Protein 7SEZ (pdb70)

InterPro domains:
  IPR000086 NUDIX hydrolase domain [PF00293] (102-145)
  IPR000086 NUDIX hydrolase domain [PS51462] (30-209)
  IPR003300 Viral protein D9 [PR01363] (11-32)
  IPR003300 Viral protein D9 [PR01363] (33-57)
  IPR003300 Viral protein D9 [PR01363] (72-95)
  IPR003300 Viral protein D9 [PR01363] (103-122)
  IPR003300 Viral protein D9 [PR01363] (141-158)
  IPR003300 Viral protein D9 [PR01363] (158-180)
  IPR003300 Viral protein D9 [PR01363] (180-193)
  IPR003300 Viral protein D9 [PR01363] (193-213)
  IPR015797 NUDIX hydrolase-like domain superfamily [SSF55811] (106-202)

Sequence (210 aa):
ITMDEEVIFETPRELISIKRIKDIPRSKDTHVFAACITSDGYPLIGARRTSFAFQAILSQQNSDSIFRVSTKLLRFMYYNELREIFRRLRKGSINNIDPHFEELILLGGKLDKKESIKDCLRRELKEESDERITVKEFGNVILKLTTRDKLFNKVYIGYCMACFINQSLEDLSHTSIYNVEIRKIKSLNDCINDDKYEYLSYIYNMLVNS

Organism: Vaccinia virus (strain Western Reserve) (NCBI:txid10254)

Solvent-accessible surface area: 11914 Å² total; per-residue (Å²): 25,88,82,112,73,97,43,118,26,107,12,90,12,17,53,4,16,0,63,47,29,154,89,16,83,91,99,85,75,13,62,0,52,1,0,0,18,5,74,77,50,94,19,3,0,0,2,54,75,48,0,54,0,13,93,16,0,84,91,90,43,123,43,154,100,97,94,120,37,48,92,103,3,6,123,25,2,14,159,79,3,15,147,92,24,32,145,206,123,188,116,88,88,52,126,51,61,57,120,161,26,36,0,2,32,11,2,10,13,111,8,79,174,180,24,55,31,108,82,0,0,107,56,21,0,82,84,10,0,50,129,48,3,68,8,152,105,29,17,128,6,26,0,67,9,41,19,96,9,81,46,41,113,118,76,125,76,3,18,0,12,1,0,68,4,78,30,25,33,134,66,5,60,134,72,83,9,180,22,130,95,0,63,92,3,33,4,2,69,101,7,110,150,36,67,8,48,118,15,4,20,37,0,12,70,34,9,67,105,83

Structure (mmCIF, N/CA/C/O backbone):
data_7SEZ
#
_entry.id   7SEZ
#
_cell.length_a   52.55
_cell.length_b   140.1
_cell.length_c   75.98
_cell.angle_alpha   90.0
_cell.angle_beta   90.0
_cell.angle_gamma   90.0
#
_symmetry.space_group_name_H-M   'C 2 2 21'
#
loop_
_entity.id
_entity.type
_entity.pdbx_description
1 polymer 'DNA repair NTP-phosphohydrolase'
2 non-polymer "7N-METHYL-8-HYDROGUANOSINE-5'-DIPHOSPHATE"
3 non-polymer 'SODIUM ION'
4 water water
#
loop_
_atom_site.group_PDB
_atom_site.id
_atom_site.type_symbol
_atom_site.label_atom_id
_atom_site.label_alt_id
_atom_site.label_comp_id
_atom_site.label_asym_id
_atom_site.label_entity_id
_atom_site.label_seq_id
_atom_site.pdbx_PDB_ins_code
_atom_site.Cartn_x
_atom_site.Cartn_y
_atom_site.Cartn_z
_atom_site.occupancy
_atom_site.B_iso_or_equiv
_atom_site.auth_seq_id
_atom_site.auth_comp_id
_atom_site.auth_asym_id
_atom_site.auth_atom_id
_atom_site.pdbx_PDB_model_num
ATOM 1 N N . ILE A 1 3 ? -20.11030 -23.13559 19.33781 1.000 70.06541 3 ILE A N 1
ATOM 2 C CA . ILE A 1 3 ? -18.89481 -23.93180 19.46052 1.000 79.81565 3 ILE A CA 1
ATOM 3 C C . ILE A 1 3 ? -17.94200 -23.32336 20.49260 1.000 85.91096 3 ILE A C 1
ATOM 4 O O . ILE A 1 3 ? -17.74716 -22.10575 20.53976 1.000 76.91400 3 ILE A O 1
ATOM 9 N N . THR A 1 4 ? -17.36956 -24.17542 21.33874 1.000 90.42036 4 THR A N 1
ATOM 10 C CA . THR A 1 4 ? -16.41524 -23.71509 22.34121 1.000 85.54731 4 THR A CA 1
ATOM 11 C C . THR A 1 4 ? -14.99235 -23.79800 21.80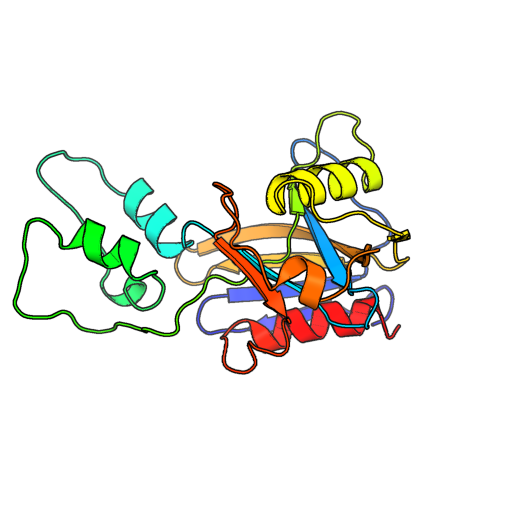273 1.000 70.21361 4 THR A C 1
ATOM 12 O O . THR A 1 4 ? -14.73441 -24.45891 20.79474 1.000 51.45215 4 THR A O 1
ATOM 16 N N . MET A 1 5 ? -14.07593 -23.13566 22.50125 1.000 63.36306 5 MET A N 1
ATOM 17 C CA . MET A 1 5 ? -12.71513 -22.89655 22.02510 1.000 64.23754 5 MET A CA 1
ATOM 18 C C . MET A 1 5 ? -11.97014 -24.14204 21.52212 1.000 69.52367 5 MET A C 1
ATOM 19 O O . MET A 1 5 ? -10.97581 -24.02469 20.80555 1.000 77.87221 5 MET A O 1
ATOM 24 N N . ASP A 1 6 ? -12.44987 -25.33506 21.85642 1.000 68.00342 6 ASP A N 1
ATOM 25 C CA . ASP A 1 6 ? -11.70874 -26.52945 21.46353 1.000 73.33101 6 ASP A CA 1
ATOM 26 C C . ASP A 1 6 ? -12.52211 -27.69610 20.88208 1.000 59.56918 6 ASP A C 1
ATOM 27 O O . ASP A 1 6 ? -12.00926 -28.80776 20.78315 1.000 43.50652 6 ASP A O 1
ATOM 32 N N . GLU A 1 7 ? -13.76596 -27.46383 20.47609 1.000 43.22996 7 GLU A N 1
ATOM 33 C CA . GLU A 1 7 ? -14.45726 -28.49550 19.71243 1.000 42.73057 7 GLU A CA 1
ATOM 34 C C . GLU A 1 7 ? -14.02010 -28.46532 18.24712 1.000 32.98562 7 GLU A C 1
ATOM 35 O O . GLU A 1 7 ? -13.94123 -27.40329 17.62656 1.000 32.98796 7 GLU A O 1
ATOM 41 N N . GLU A 1 8 ? -13.75090 -29.64572 17.70755 1.000 27.65892 8 GLU A N 1
ATOM 42 C CA . GLU A 1 8 ? -13.45858 -29.80888 16.28731 1.000 23.83522 8 GLU A CA 1
ATOM 43 C C . GLU A 1 8 ? -14.60876 -30.59010 15.68570 1.000 24.10408 8 GLU A C 1
ATOM 44 O O . GLU A 1 8 ? -15.02362 -31.60865 16.23076 1.000 24.82039 8 GLU A O 1
ATOM 50 N N . VAL A 1 9 ? -15.14989 -30.11543 14.56635 1.000 22.80950 9 VAL A N 1
ATOM 51 C CA . VAL A 1 9 ? -16.29412 -30.78553 13.98956 1.000 20.97514 9 VAL A CA 1
ATOM 52 C C . VAL A 1 9 ? -15.93985 -31.16748 12.57232 1.000 21.87584 9 VAL A C 1
ATOM 53 O O . VAL A 1 9 ? -15.42694 -30.32922 11.84160 1.000 24.49413 9 VAL A O 1
ATOM 57 N N . ILE A 1 10 ? -16.19206 -32.41753 12.20267 1.000 21.35961 10 ILE A N 1
ATOM 58 C CA . ILE A 1 10 ? -15.79747 -32.91990 10.88606 1.000 24.67514 10 ILE A CA 1
ATOM 59 C C . ILE A 1 10 ? -17.03974 -33.23476 10.06705 1.000 26.49169 10 ILE A C 1
ATOM 60 O O . ILE A 1 10 ? -17.84545 -34.05775 10.46203 1.000 23.44166 10 ILE A O 1
ATOM 65 N N . PHE A 1 11 ? -17.18145 -32.58331 8.91950 1.000 24.81656 11 PHE A N 1
ATOM 66 C CA . PHE A 1 11 ? -18.31060 -32.80021 8.03586 1.000 23.22081 11 PHE A CA 1
ATOM 67 C C . PHE A 1 11 ? -17.87165 -33.60286 6.83173 1.000 22.28069 11 PHE A C 1
ATOM 68 O O . PHE A 1 11 ? -16.73539 -33.47518 6.39216 1.000 24.14805 11 PHE A O 1
ATOM 76 N N . GLU A 1 12 ? -18.76765 -34.41199 6.27877 1.000 21.81442 12 GLU A N 1
ATOM 77 C CA . GLU A 1 12 ? -18.42733 -35.11276 5.04654 1.000 22.87154 12 GLU A CA 1
ATOM 78 C C . GLU A 1 12 ? -19.48790 -34.87717 3.98206 1.000 24.93753 12 GLU A C 1
ATOM 79 O O . GLU A 1 12 ? -20.68871 -34.85241 4.27197 1.000 26.79703 12 GLU A O 1
ATOM 85 N N . THR A 1 13 ? -19.02637 -34.66937 2.75487 1.000 21.76704 13 THR A N 1
ATOM 86 C CA . THR A 1 13 ? -19.89057 -34.53094 1.59995 1.000 21.61040 13 THR A CA 1
ATOM 87 C C . THR A 1 13 ? -19.41798 -35.54639 0.55561 1.000 23.27554 13 THR A C 1
ATOM 88 O O . THR A 1 13 ? -18.40446 -36.21303 0.77308 1.000 23.45032 13 THR A O 1
ATOM 92 N N . PRO A 1 14 ? -20.11611 -35.65623 -0.59304 1.000 24.57819 14 PRO A N 1
ATOM 93 C CA . PRO A 1 14 ? -19.57406 -36.58145 -1.59422 1.000 24.75826 14 PRO A CA 1
ATOM 94 C C . PRO A 1 14 ? -18.17090 -36.23904 -2.10621 1.000 22.34856 14 PRO A C 1
ATOM 95 O O . PRO A 1 14 ? -17.49865 -37.14410 -2.62839 1.000 25.21646 14 PRO A O 1
ATOM 99 N N . ARG A 1 15 ? -17.75168 -34.98019 -1.96399 1.000 20.94821 15 ARG A N 1
ATOM 100 C CA . ARG A 1 15 ? -16.48086 -34.48391 -2.50160 1.000 18.97085 15 ARG A CA 1
ATOM 101 C C . ARG A 1 15 ? -15.46035 -34.05716 -1.46063 1.000 20.14824 15 ARG A C 1
ATOM 102 O O . ARG A 1 15 ? -14.26889 -33.99001 -1.76650 1.000 24.63198 15 ARG A O 1
ATOM 110 N N . GLU A 1 16 ? -15.92491 -33.72868 -0.26202 1.000 21.30860 16 GLU A N 1
ATOM 111 C CA . GLU A 1 16 ? -15.05738 -33.11282 0.75198 1.000 22.64833 16 GLU A CA 1
ATOM 112 C C . GLU A 1 16 ? -15.23035 -33.71158 2.13258 1.000 22.31886 16 GLU A C 1
ATOM 113 O O . GLU A 1 16 ? -16.32594 -34.13602 2.51663 1.000 21.01716 16 GLU A O 1
ATOM 119 N N . LEU A 1 17 ? -14.13112 -33.73033 2.87546 1.000 20.98225 17 LEU A N 1
ATOM 120 C CA . LEU A 1 17 ? -14.20691 -33.82813 4.32740 1.000 21.35751 17 LEU A CA 1
ATOM 121 C C . LEU A 1 17 ? -13.66886 -32.53964 4.88485 1.000 22.72704 17 LEU A C 1
ATOM 122 O O . LEU A 1 17 ? -12.63671 -32.06186 4.43554 1.000 27.61594 17 LEU A O 1
ATOM 127 N N . ILE A 1 18 ? -14.36070 -31.92187 5.82357 1.000 18.92566 18 ILE A N 1
ATOM 128 C CA . ILE A 1 18 ? -13.82396 -30.67840 6.34126 1.000 20.22344 18 ILE A CA 1
ATOM 129 C C . ILE A 1 18 ? -13.91645 -30.65286 7.85935 1.000 25.51185 18 ILE A C 1
ATOM 130 O O . ILE A 1 18 ? -14.93171 -31.00382 8.44141 1.000 25.14435 18 ILE A O 1
ATOM 135 N N . SER A 1 19 ? -12.80915 -30.27498 8.47354 1.000 24.38375 19 SER A N 1
ATOM 136 C CA . SER A 1 19 ? -12.70582 -30.03869 9.89648 1.000 24.76456 19 SER A CA 1
ATOM 137 C C . SER A 1 19 ? -12.81398 -28.55314 10.18242 1.000 24.89309 19 SER A C 1
ATOM 138 O O . SER A 1 19 ? -12.16244 -27.73629 9.52712 1.000 25.33587 19 SER A O 1
ATOM 141 N N . ILE A 1 20 ? -13.63688 -28.21754 11.16640 1.000 21.99850 20 ILE A N 1
ATOM 142 C CA . ILE A 1 20 ? -13.86937 -26.84420 11.56790 1.000 23.19031 20 ILE A CA 1
ATOM 143 C C . ILE A 1 20 ? -13.57430 -26.75312 13.04456 1.000 25.08054 20 ILE A C 1
ATOM 144 O O . ILE A 1 20 ? -14.19624 -27.46169 13.83854 1.000 28.88832 20 ILE A O 1
ATOM 149 N N . LYS A 1 21 ? -12.61663 -25.90741 13.40643 1.000 22.63420 21 LYS A N 1
ATOM 150 C CA . LYS A 1 21 ? -12.19338 -25.84605 14.80932 1.000 29.01454 21 LYS A CA 1
ATOM 151 C C . LYS A 1 21 ? -11.96596 -24.41174 15.23985 1.000 33.17923 21 LYS A C 1
ATOM 152 O O . LYS A 1 21 ? -11.35870 -23.63622 14.51901 1.000 29.34106 21 LYS A O 1
ATOM 158 N N . ARG A 1 22 ? -12.47126 -24.04264 16.41225 1.000 29.32805 22 ARG A N 1
ATOM 159 C CA . ARG A 1 22 ? -12.27097 -22.68602 16.89541 1.000 35.73398 22 ARG A CA 1
ATOM 160 C C . ARG A 1 22 ? -10.83775 -22.52052 17.40611 1.000 36.64479 22 ARG A C 1
ATOM 161 O O . ARG A 1 22 ? -10.34397 -23.34594 18.17081 1.000 43.22017 22 ARG A O 1
ATOM 169 N N . ILE A 1 23 ? -10.16201 -21.46818 16.95105 1.000 32.26710 23 ILE A N 1
ATOM 170 C CA . ILE A 1 23 ? -8.79346 -21.18813 17.37514 1.000 41.99611 23 ILE A CA 1
ATOM 171 C C . ILE A 1 23 ? -8.68909 -19.74603 17.86728 1.000 44.74892 23 ILE A C 1
ATOM 172 O O . ILE A 1 23 ? -9.63486 -18.97130 17.72413 1.000 44.40406 23 ILE A O 1
ATOM 177 N N . LYS A 1 24 ? -7.54959 -19.37657 18.44706 1.000 47.09581 24 LYS A N 1
ATOM 178 C CA . LYS A 1 24 ? -7.44758 -18.04559 19.03641 1.000 36.50687 24 LYS A CA 1
ATOM 179 C C . LYS A 1 24 ? -6.80682 -17.02584 18.09230 1.000 38.59903 24 LYS A C 1
ATOM 180 O O . LYS A 1 24 ? -7.26291 -15.88652 18.02229 1.000 50.72657 24 LYS A O 1
ATOM 186 N N . ASP A 1 25 ? -5.75466 -17.42348 17.37772 1.000 40.80288 25 ASP A N 1
ATOM 187 C CA . ASP A 1 25 ? -5.07816 -16.51808 16.44173 1.000 53.20098 25 ASP A CA 1
ATOM 188 C C . ASP A 1 25 ? -4.78880 -17.17109 15.09084 1.000 53.18170 25 ASP A C 1
ATOM 189 O O . ASP A 1 25 ? -4.53985 -18.37450 15.00483 1.000 50.82824 25 ASP A O 1
ATOM 194 N N . ILE A 1 26 ? -4.80858 -16.35572 14.04150 1.000 43.32592 26 ILE A N 1
ATOM 195 C CA . ILE A 1 26 ? -4.41930 -16.79859 12.71403 1.000 44.90503 26 ILE A CA 1
ATOM 196 C C . ILE A 1 26 ? -2.89990 -16.66298 12.52567 1.000 53.69741 26 ILE A C 1
ATOM 197 O O . ILE A 1 26 ? -2.33446 -15.59346 12.73926 1.000 46.45008 26 ILE A O 1
ATOM 202 N N . PRO A 1 27 ? -2.24056 -17.76260 12.13567 1.000 50.29301 27 PRO A N 1
ATOM 203 C CA . PRO A 1 27 ? -0.79104 -17.96340 11.98265 1.000 65.42462 27 PRO A CA 1
ATOM 204 C C . PRO A 1 27 ? 0.01363 -16.86973 11.26977 1.000 76.05490 27 PRO A C 1
ATOM 205 O O . PRO A 1 27 ? 0.98513 -16.38994 11.85607 1.000 84.46872 27 PRO A O 1
ATOM 209 N N . ARG A 1 28 ? -0.36533 -16.50898 10.04425 1.000 73.19905 28 ARG A N 1
ATOM 210 C CA . ARG A 1 28 ? 0.44437 -15.64139 9.17473 1.000 78.52355 28 ARG A CA 1
ATOM 211 C C . ARG A 1 28 ? 1.80378 -16.25463 8.83947 1.000 87.19752 28 ARG A C 1
ATOM 212 O O . ARG A 1 28 ? 2.72400 -16.22450 9.65854 1.000 77.72158 28 ARG A O 1
ATOM 220 N N . SER A 1 29 ? 1.93376 -16.79505 7.63171 1.000 92.29955 29 SER A N 1
ATOM 221 C CA . SER A 1 29 ? 3.23008 -17.26426 7.14332 1.000 98.57366 29 SER A CA 1
ATOM 222 C C . SER A 1 29 ? 3.49148 -16.70356 5.74355 1.000 111.24822 29 SER A C 1
ATOM 223 O O . SER A 1 29 ? 3.63445 -15.48882 5.57479 1.000 114.84593 29 SER A O 1
ATOM 226 N N . LYS A 1 30 ? 3.54720 -17.58156 4.74371 1.000 106.70431 30 LYS A N 1
ATOM 227 C CA . LYS A 1 30 ? 3.65070 -17.15761 3.34881 1.000 109.36231 30 LYS A CA 1
ATOM 228 C C . LYS A 1 30 ? 2.30469 -16.62622 2.86089 1.000 97.99982 30 LYS A C 1
ATOM 229 O O . LYS A 1 30 ? 1.99594 -15.45742 3.06034 1.000 92.14209 30 LYS A O 1
ATOM 231 N N . ASP A 1 31 ? 1.49743 -17.47045 2.22882 1.000 95.08454 31 ASP A N 1
ATOM 232 C CA . ASP A 1 31 ? 0.13366 -17.05568 1.90655 1.000 98.36176 31 ASP A CA 1
ATOM 233 C C . ASP A 1 31 ? -0.94354 -17.82579 2.69771 1.000 81.29106 31 ASP A C 1
ATOM 234 O O . ASP A 1 31 ? -1.46464 -18.85267 2.27122 1.000 73.54446 31 ASP A O 1
ATOM 239 N N . THR A 1 32 ? -1.25738 -17.29296 3.87385 1.000 67.16821 32 THR A N 1
ATOM 240 C CA . THR A 1 32 ? -2.38002 -17.75785 4.67331 1.000 49.43940 32 THR A CA 1
ATOM 241 C C . THR A 1 32 ? -3.66050 -17.43033 3.90556 1.000 52.73772 32 THR A C 1
ATOM 242 O O . THR A 1 32 ? -3.76423 -16.35336 3.31507 1.000 48.52114 32 THR A O 1
ATOM 246 N N . HIS A 1 33 ? -4.62527 -18.34861 3.90446 1.000 28.89476 33 HIS A N 1
ATOM 247 C CA . HIS A 1 33 ? -5.93300 -18.06487 3.31220 1.000 27.14966 33 HIS A CA 1
ATOM 248 C C . HIS A 1 33 ? -6.96367 -17.65646 4.34899 1.000 25.63844 33 HIS A C 1
ATOM 249 O O . HIS A 1 33 ? -7.22475 -18.39024 5.30273 1.000 26.99230 33 HIS A O 1
ATOM 256 N N . VAL A 1 34 ? -7.54678 -16.47576 4.15866 1.000 24.32051 34 VAL A N 1
ATOM 257 C 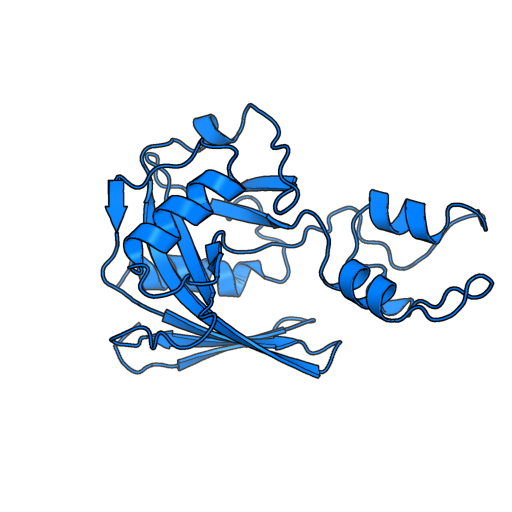CA . VAL A 1 34 ? -8.54898 -15.95986 5.06568 1.000 22.80461 34 VAL A CA 1
ATOM 258 C C . VAL A 1 34 ? -9.89155 -15.76307 4.37296 1.000 31.01697 34 VAL A C 1
ATOM 259 O O . VAL A 1 34 ? -9.99052 -15.09711 3.33776 1.000 32.45000 34 VAL A O 1
ATOM 263 N N . PHE A 1 35 ? -10.91791 -16.34534 4.97797 1.000 24.35241 35 PHE A N 1
ATOM 264 C CA . PHE A 1 35 ? -12.28010 -16.32921 4.47035 1.000 27.90409 35 PHE A CA 1
ATOM 265 C C . PHE A 1 35 ? -13.16118 -15.39812 5.30142 1.000 25.77856 35 PHE A C 1
ATOM 266 O O . PHE A 1 35 ? -13.08166 -15.35989 6.55289 1.000 27.19185 35 PHE A O 1
ATOM 274 N N . ALA A 1 36 ? -14.04137 -14.69885 4.59841 1.000 24.17088 36 ALA A N 1
ATOM 275 C CA . ALA A 1 36 ? -15.03955 -13.82723 5.19085 1.000 27.48526 36 ALA A CA 1
ATOM 276 C C . ALA A 1 36 ? -16.41186 -14.48000 5.14979 1.000 27.61366 36 ALA A C 1
ATOM 277 O O . ALA A 1 36 ? -16.97710 -14.70041 4.07188 1.000 32.17142 36 ALA A O 1
ATOM 279 N N . ALA A 1 37 ? -16.94832 -14.79686 6.31841 1.000 26.81279 37 ALA A N 1
ATOM 280 C CA . ALA A 1 37 ? -18.34979 -15.16437 6.41441 1.000 25.52810 37 ALA A CA 1
ATOM 281 C C . ALA A 1 37 ? -19.16223 -13.87907 6.55365 1.000 30.40452 37 ALA A C 1
ATOM 282 O O . ALA A 1 37 ? -19.21783 -13.28171 7.62763 1.000 31.66948 37 ALA A O 1
ATOM 284 N N . CYS A 1 38 ? -19.76438 -13.44603 5.45193 1.000 25.32476 38 CYS A N 1
ATOM 285 C CA . CYS A 1 38 ? -20.44296 -12.15323 5.39206 1.000 27.19142 38 CYS A CA 1
ATOM 286 C C . CYS A 1 38 ? -21.91238 -12.23458 5.76136 1.000 25.30701 38 CYS A C 1
ATOM 287 O O . CYS A 1 38 ? -22.67044 -13.02748 5.19755 1.000 25.96513 38 CYS A O 1
ATOM 290 N N . ILE A 1 39 ? -22.31798 -11.39076 6.70761 1.000 25.99689 39 ILE A N 1
ATOM 291 C CA . ILE A 1 39 ? -23.73441 -11.21353 7.00228 1.000 26.29826 39 ILE A CA 1
ATOM 292 C C . ILE A 1 39 ? -24.16815 -9.82333 6.54169 1.000 28.85243 39 ILE A C 1
ATOM 293 O O . ILE A 1 39 ? -23.55864 -8.81894 6.90928 1.000 31.96156 39 ILE A O 1
ATOM 298 N N . THR A 1 40 ? -25.21844 -9.77891 5.73220 1.000 27.66283 40 THR A N 1
ATOM 299 C CA . THR A 1 40 ? -25.67660 -8.52108 5.14992 1.000 29.09360 40 THR A CA 1
ATOM 300 C C . THR A 1 40 ? -26.30546 -7.66161 6.23686 1.000 31.59874 40 THR A C 1
ATOM 301 O O . THR A 1 40 ? -26.53164 -8.13185 7.34993 1.000 32.28248 40 THR A O 1
ATOM 305 N N . SER A 1 41 ? -26.60925 -6.41514 5.89703 1.000 40.78387 41 SER A N 1
ATOM 306 C CA . SER A 1 41 ? -27.29402 -5.52011 6.82307 1.000 38.38282 41 SER A CA 1
ATOM 307 C C . SER A 1 41 ? -28.65135 -6.08444 7.22490 1.000 43.55511 41 SER A C 1
ATOM 308 O O . SER A 1 41 ? -29.03591 -6.00536 8.39154 1.000 45.25346 41 SER A O 1
ATOM 311 N N . ASP A 1 42 ? -29.36969 -6.66840 6.26526 1.000 43.24886 42 ASP A N 1
ATOM 312 C CA . ASP A 1 42 ? -30.66288 -7.27119 6.57135 1.000 42.44447 42 ASP A CA 1
ATOM 313 C C . ASP A 1 42 ? -30.54018 -8.71227 7.08280 1.000 45.37653 42 ASP A C 1
ATOM 314 O O . ASP A 1 42 ? -31.53616 -9.43017 7.16356 1.000 45.36647 42 ASP A O 1
ATOM 319 N N . GLY A 1 43 ? -29.32573 -9.13045 7.43878 1.000 36.85055 43 GLY A N 1
ATOM 320 C CA . GLY A 1 43 ? -29.14191 -10.36180 8.19105 1.000 33.78131 43 GLY A CA 1
ATOM 321 C C . GLY A 1 43 ? -28.97970 -11.66516 7.41471 1.000 36.75618 43 GLY A C 1
ATOM 322 O O . GLY A 1 43 ? -29.11842 -12.74521 7.99258 1.000 37.90163 43 GLY A O 1
ATOM 323 N N . TYR A 1 44 ? -28.67200 -11.57452 6.12446 1.000 34.23785 44 TYR A N 1
ATOM 324 C CA . TYR A 1 44 ? -28.50735 -12.76991 5.27869 1.000 32.19374 44 TYR A CA 1
ATOM 325 C C . TYR A 1 44 ? -27.04648 -13.21588 5.19543 1.000 32.15519 44 TYR A C 1
ATOM 326 O O . TYR A 1 44 ? -26.15083 -12.38278 5.05563 1.000 28.73835 44 TYR A O 1
ATOM 335 N N . PRO A 1 45 ? -26.79904 -14.53971 5.28509 1.000 26.81373 45 PRO A N 1
ATOM 336 C CA . PRO A 1 45 ? -25.44064 -15.05108 5.08350 1.000 23.91920 45 PRO A CA 1
ATOM 337 C C . PRO A 1 45 ? -25.11235 -15.11506 3.59996 1.000 22.42140 45 PRO A C 1
ATOM 338 O O . PRO A 1 45 ? -25.95638 -15.54097 2.82239 1.000 27.72931 45 PRO A O 1
ATOM 342 N N . LEU A 1 46 ? -23.91300 -14.69167 3.22715 1.000 23.22633 46 LEU A N 1
ATOM 343 C CA . LEU A 1 46 ? -23.52546 -14.66430 1.82151 1.000 23.71452 46 LEU A CA 1
ATOM 344 C C . LEU A 1 46 ? -22.63911 -15.82248 1.42149 1.000 26.37982 46 LEU A C 1
ATOM 345 O O . LEU A 1 46 ? -21.88284 -16.36901 2.22505 1.000 26.29892 46 LEU A O 1
ATOM 350 N N . ILE A 1 47 ? -22.72047 -16.17807 0.14930 1.000 20.48384 47 ILE A N 1
ATOM 351 C CA . ILE A 1 47 ? -21.83337 -17.18708 -0.37779 1.000 19.49932 47 ILE A CA 1
ATOM 352 C C . ILE A 1 47 ? -21.50012 -16.79266 -1.82358 1.000 20.47203 47 ILE A C 1
ATOM 353 O O . ILE A 1 47 ? -22.29274 -16.12507 -2.49414 1.000 21.51379 47 ILE A O 1
ATOM 358 N N . GLY A 1 48 ? -20.31046 -17.15981 -2.27763 1.000 19.24645 48 GLY A N 1
ATOM 359 C CA . GLY A 1 48 ? -19.91997 -16.90133 -3.65428 1.000 17.59667 48 GLY A CA 1
ATOM 360 C C . GLY A 1 48 ? -20.05063 -18.15342 -4.50687 1.000 20.16311 48 GLY A C 1
ATOM 361 O 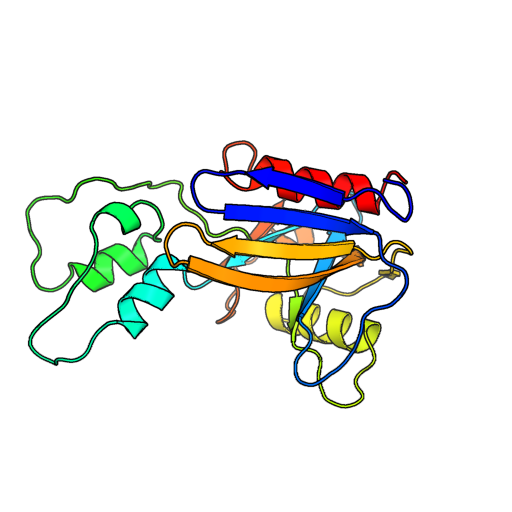O . GLY A 1 48 ? -19.95086 -19.26370 -3.99607 1.000 20.24340 48 GLY A O 1
ATOM 362 N N . ALA A 1 49 ? -20.30973 -17.97526 -5.79459 1.000 18.94685 49 ALA A N 1
ATOM 363 C CA . ALA A 1 49 ? -20.14799 -19.06622 -6.75311 1.000 19.06579 49 ALA A CA 1
ATOM 364 C C . ALA A 1 49 ? -18.84992 -18.78486 -7.46912 1.000 19.52834 49 ALA A C 1
ATOM 365 O O . ALA A 1 49 ? -18.70165 -17.74598 -8.11371 1.000 20.92034 49 ALA A O 1
ATOM 367 N N . ARG A 1 50 ? -17.88917 -19.68113 -7.30724 1.000 19.97306 50 ARG A N 1
ATOM 368 C CA . ARG A 1 50 ? -16.57517 -19.50641 -7.90651 1.000 18.23473 50 ARG A CA 1
ATOM 369 C C . ARG A 1 50 ? -16.69582 -19.39845 -9.42626 1.000 21.30304 50 ARG A C 1
ATOM 370 O O . ARG A 1 50 ? -17.49333 -20.09798 -10.03737 1.000 20.82730 50 ARG A O 1
ATOM 378 N N . ARG A 1 51 ? -15.91242 -18.51739 -10.04200 1.000 21.95701 51 ARG A N 1
ATOM 379 C CA . ARG A 1 51 ? -15.99726 -18.34711 -11.50678 1.000 22.42877 51 ARG A CA 1
ATOM 380 C C . ARG A 1 51 ? -15.66372 -19.64942 -12.23853 1.000 21.62428 51 ARG A C 1
ATOM 381 O O . ARG A 1 51 ? -16.39190 -20.08699 -13.14694 1.000 22.29769 51 ARG A O 1
ATOM 389 N N . THR A 1 52 ? -14.56180 -20.27194 -11.84183 1.000 20.88190 52 THR A N 1
ATOM 390 C CA . THR A 1 52 ? -14.12956 -21.53462 -12.41725 1.000 21.35280 52 THR A CA 1
ATOM 391 C C . THR A 1 52 ? -14.36118 -22.63048 -11.38531 1.000 23.03601 52 THR A C 1
ATOM 392 O O . THR A 1 52 ? -13.99552 -22.46473 -10.22706 1.000 22.28970 52 THR A O 1
ATOM 396 N N . SER A 1 53 ? -14.98762 -23.73592 -11.77968 1.000 18.85746 53 SER A N 1
ATOM 397 C CA . SER A 1 53 ? -15.17478 -24.86557 -10.86832 1.000 18.89886 53 SER A CA 1
ATOM 398 C C . SER A 1 53 ? -13.81406 -25.49361 -10.49235 1.000 18.69789 53 SER A C 1
ATOM 399 O O . SER A 1 53 ? -12.84502 -25.43293 -11.26628 1.000 20.82732 53 SER A O 1
ATOM 402 N N . PHE A 1 54 ? -13.74624 -26.08533 -9.31503 1.000 19.00948 54 PHE A N 1
ATOM 403 C CA . PHE A 1 54 ? -12.55598 -26.87743 -8.94116 1.000 19.38699 54 PHE A CA 1
ATOM 404 C C . PHE A 1 54 ? -12.26983 -27.98436 -9.96070 1.000 24.00030 54 PHE A C 1
ATOM 405 O O . PHE A 1 54 ? -11.10913 -28.21532 -10.36577 1.000 24.86082 54 PHE A O 1
ATOM 413 N N . ALA A 1 55 ? -13.32907 -28.67460 -10.36982 1.000 21.72272 55 ALA A N 1
ATOM 414 C CA . ALA A 1 55 ? -13.20008 -29.76039 -11.33678 1.000 22.21823 55 ALA A CA 1
ATOM 415 C C . ALA A 1 55 ? -12.60984 -29.29798 -12.68023 1.000 23.28470 55 ALA A C 1
ATOM 416 O O . ALA A 1 55 ? -11.69199 -29.93843 -13.20159 1.000 25.73046 55 ALA A O 1
ATOM 418 N N . PHE A 1 56 ? -13.08692 -28.18502 -13.23744 1.000 21.74204 56 PHE A N 1
ATOM 419 C CA . PHE A 1 56 ? -12.55275 -27.71592 -14.51879 1.000 21.57058 56 PHE A CA 1
ATOM 420 C C . PHE A 1 56 ? -11.12920 -27.16736 -14.38042 1.000 25.18059 56 PHE A C 1
ATOM 421 O O . PHE A 1 56 ? -10.29837 -27.32638 -15.28674 1.000 26.90694 56 PHE A O 1
ATOM 429 N N . GLN A 1 57 ? -10.83757 -26.54607 -13.24038 1.000 23.53375 57 GLN A N 1
ATOM 430 C CA . GLN A 1 57 ? -9.46338 -26.12587 -12.95102 1.000 24.28472 57 GLN A CA 1
ATOM 431 C C . GLN A 1 57 ? -8.50086 -27.32295 -12.99495 1.000 25.62016 57 GLN A C 1
ATOM 432 O O . GLN A 1 57 ? -7.42037 -27.27705 -13.62715 1.000 28.33404 57 GLN A O 1
ATOM 438 N N . ALA A 1 58 ? -8.91447 -28.39861 -12.33468 1.000 25.83945 58 ALA A N 1
ATOM 439 C CA . ALA A 1 58 ? -8.10219 -29.60486 -12.24950 1.000 29.34270 58 ALA A CA 1
ATOM 440 C C . ALA A 1 58 ? -7.93186 -30.24403 -13.62624 1.000 38.48013 58 ALA A C 1
ATOM 441 O O . ALA A 1 58 ? -6.81869 -30.63135 -14.03061 1.000 35.32829 58 ALA A O 1
ATOM 443 N N . ILE A 1 59 ? -9.04389 -30.34357 -14.34496 1.000 29.28010 59 ILE A N 1
ATOM 444 C CA . ILE A 1 59 ? -9.04001 -30.92147 -15.67775 1.000 27.71899 59 ILE A CA 1
ATOM 445 C C . ILE A 1 59 ? -8.07878 -30.17655 -16.58591 1.000 28.82032 59 ILE A C 1
ATOM 446 O O . ILE A 1 59 ? -7.25017 -30.80029 -17.25445 1.000 38.11384 59 ILE A O 1
ATOM 451 N N . LEU A 1 60 ? -8.17542 -28.85028 -16.60687 1.000 26.23858 60 LEU A N 1
ATOM 452 C CA . LEU A 1 60 ? -7.24959 -28.04571 -17.40140 1.000 29.04760 60 LEU A CA 1
ATOM 453 C C . LEU A 1 60 ? -5.80163 -28.31106 -16.98895 1.000 34.68726 60 LEU A C 1
ATOM 454 O O . LEU A 1 60 ? -4.91564 -28.38858 -17.84709 1.000 36.86306 60 LEU A O 1
ATOM 459 N N . SER A 1 61 ? -5.55705 -28.45418 -15.68877 1.000 31.83397 61 SER A N 1
ATOM 460 C CA . SER A 1 61 ? -4.17582 -28.64289 -15.22719 1.000 33.51327 61 SER A CA 1
ATOM 461 C C . SER A 1 61 ? -3.63732 -30.01670 -15.63049 1.000 40.29629 61 SER A C 1
ATOM 462 O O . SER A 1 61 ? -2.42482 -30.21867 -15.68549 1.000 40.17984 61 SER A O 1
ATOM 465 N N . GLN A 1 62 ? -4.52780 -30.95437 -15.94514 1.000 32.08870 62 GLN A N 1
ATOM 466 C CA . GLN A 1 62 ? -4.07417 -32.28625 -16.35507 1.000 32.67946 62 GLN A CA 1
ATOM 467 C C . GLN A 1 62 ? -3.79961 -32.47424 -17.85411 1.000 27.49258 62 GLN A C 1
ATOM 468 O O . GLN A 1 62 ? -3.47446 -33.57865 -18.28009 1.000 36.62641 62 GLN A O 1
ATOM 474 N N . GLN A 1 63 ? -3.92684 -31.43756 -18.66754 1.000 27.94502 63 GLN A N 1
ATOM 475 C CA . GLN A 1 63 ? -3.70487 -31.64611 -20.09678 1.000 34.05152 63 GLN A CA 1
ATOM 476 C C . GLN A 1 63 ? -2.22527 -31.49168 -20.44483 1.000 42.75630 63 GLN A C 1
ATOM 477 O O . GLN A 1 63 ? -1.51272 -30.72916 -19.79861 1.000 43.91363 63 GLN A O 1
ATOM 483 N N . ASN A 1 64 ? -1.76577 -32.22489 -21.45982 1.000 33.49716 64 ASN A N 1
ATOM 484 C CA . ASN A 1 64 ? -0.33026 -32.28910 -21.76172 1.000 35.18386 64 ASN A CA 1
ATOM 485 C C . ASN A 1 64 ? -0.05096 -32.53158 -23.22888 1.000 41.69725 64 ASN A C 1
ATOM 486 O O . ASN A 1 64 ? 1.04944 -32.94471 -23.60779 1.000 40.68328 64 ASN A O 1
ATOM 491 N N . SER A 1 65 ? -1.05977 -32.28551 -24.04945 1.000 35.13378 65 SER A N 1
ATOM 492 C CA . SER A 1 65 ? -0.94534 -32.51677 -25.47961 1.000 40.40321 65 SER A CA 1
ATOM 493 C C . SER A 1 65 ? -1.91272 -31.63141 -26.24874 1.000 45.00544 65 SER A C 1
ATOM 494 O O . SER A 1 65 ? -2.99623 -31.31355 -25.76123 1.000 45.50623 65 SER A O 1
ATOM 497 N N . ASP A 1 66 ? -1.51842 -31.24035 -27.45560 1.000 44.41967 66 ASP A N 1
ATOM 498 C CA . ASP A 1 66 ? -2.35522 -30.39419 -28.29580 1.000 50.34387 66 ASP A CA 1
ATOM 499 C C . ASP A 1 66 ? -3.34642 -31.20989 -29.11698 1.000 45.77178 66 ASP A C 1
ATOM 500 O O . ASP A 1 66 ? -4.23218 -30.64967 -29.76453 1.000 56.55508 66 ASP A O 1
ATOM 505 N N . SER A 1 67 ? -3.19285 -32.53181 -29.09235 1.000 44.44865 67 SER A N 1
ATOM 506 C CA . SER A 1 67 ? -4.03390 -33.40962 -29.90320 1.000 38.50320 67 SER A CA 1
ATOM 507 C C . SER A 1 67 ? -4.83565 -34.39097 -29.05495 1.000 37.61456 67 SER A C 1
ATOM 508 O O . SER A 1 67 ? -5.59802 -35.20061 -29.58630 1.000 34.77478 67 SER A O 1
ATOM 511 N N . ILE A 1 68 ? -4.66328 -34.31324 -27.73821 1.000 34.84497 68 ILE A N 1
ATOM 512 C CA . ILE A 1 68 ? -5.33132 -35.21625 -26.80906 1.000 31.31468 68 ILE A CA 1
ATOM 513 C C . ILE A 1 68 ? -5.97389 -34.42543 -25.68391 1.000 39.19487 68 ILE A C 1
ATOM 514 O O . ILE A 1 68 ? -5.32462 -33.56081 -25.10476 1.000 33.14496 68 ILE A O 1
ATOM 519 N N . PHE A 1 69 ? -7.23721 -34.71528 -25.36986 1.000 26.64033 69 PHE A N 1
ATOM 520 C CA . PHE A 1 69 ? -7.87756 -34.06935 -24.22507 1.000 32.31205 69 PHE A CA 1
ATOM 521 C C . PHE A 1 69 ? -8.47949 -35.13959 -23.34608 1.000 29.90571 69 PHE A C 1
ATOM 522 O O . PHE A 1 69 ? -9.20737 -35.99940 -23.82122 1.000 29.06138 69 PHE A O 1
ATOM 530 N N . ARG A 1 70 ? -8.18231 -35.08674 -22.05418 1.000 23.03382 70 ARG A N 1
ATOM 531 C CA . ARG A 1 70 ? -8.54013 -36.16639 -21.17235 1.000 19.47345 70 ARG A CA 1
ATOM 532 C C . ARG A 1 70 ? -9.46603 -35.67124 -20.06382 1.000 27.48545 70 ARG A C 1
ATOM 533 O O . ARG A 1 70 ? -9.17271 -34.65484 -19.43849 1.000 28.44382 70 ARG A O 1
ATOM 541 N N . VAL A 1 71 ? -10.55380 -36.38629 -19.80255 1.000 24.38075 71 VAL A N 1
ATOM 542 C CA . VAL A 1 71 ? -11.43472 -35.98949 -18.68257 1.000 27.36049 71 VAL A CA 1
ATOM 543 C C . VAL A 1 71 ? -12.08590 -37.18330 -18.00036 1.000 28.76164 71 VAL A C 1
ATOM 544 O O . VAL A 1 71 ? -12.61738 -38.07213 -18.65922 1.000 25.84980 71 VAL A O 1
ATOM 548 N N . SER A 1 72 ? -12.01754 -37.23687 -16.66989 1.000 29.08872 72 SER A N 1
ATOM 549 C CA . SER A 1 72 ? -12.77564 -38.24532 -15.96626 1.000 28.07855 72 SER A CA 1
ATOM 550 C C . SER A 1 72 ? -14.24733 -37.87341 -16.00036 1.000 25.89020 72 SER A C 1
ATOM 551 O O . SER A 1 72 ? -14.61718 -36.75371 -15.62569 1.000 26.87123 72 SER A O 1
ATOM 554 N N . THR A 1 73 ? -15.08438 -38.79081 -16.47334 1.000 24.48426 73 THR A N 1
ATOM 555 C CA . THR A 1 73 ? -16.49337 -38.48180 -16.62523 1.000 20.86447 73 THR A CA 1
ATOM 556 C C . THR A 1 73 ? -17.16276 -38.25680 -15.26493 1.000 26.04261 73 THR A C 1
ATOM 557 O O . THR A 1 73 ? -18.15156 -37.53435 -15.17483 1.000 26.91404 73 THR A O 1
ATOM 561 N N . LYS A 1 74 ? -16.59295 -38.82479 -14.20384 1.000 26.56312 74 LYS A N 1
ATOM 562 C CA . LYS A 1 74 ? -17.11125 -38.54946 -12.85017 1.000 30.71669 74 LYS A CA 1
ATOM 563 C C . LYS A 1 74 ? -17.13363 -37.06151 -12.47872 1.000 30.10356 74 LYS A C 1
ATOM 564 O O . LYS A 1 74 ? -17.94979 -36.62780 -11.65648 1.000 34.04645 74 LYS A O 1
ATOM 570 N N . LEU A 1 75 ? -16.25502 -36.27181 -13.08063 1.000 23.84289 75 LEU A N 1
ATOM 571 C CA . LEU A 1 75 ? -16.13810 -34.86614 -12.76274 1.000 23.02065 75 LEU A CA 1
ATOM 572 C C . LEU A 1 75 ? -17.17777 -34.02173 -13.50744 1.000 21.51342 75 LEU A C 1
ATOM 573 O O . LEU A 1 75 ? -17.34522 -32.84038 -13.18902 1.000 22.49093 75 LEU A O 1
ATOM 578 N N . LEU A 1 76 ? -17.85574 -34.61265 -14.49888 1.000 21.54551 76 LEU A N 1
ATOM 579 C CA . LEU A 1 76 ? -18.74515 -33.80365 -15.33544 1.000 18.89232 76 LEU A CA 1
ATOM 580 C C . LEU A 1 76 ? -19.89732 -33.21628 -14.53950 1.000 18.77663 76 LEU A C 1
ATOM 581 O O . LEU A 1 76 ? -20.38261 -32.14188 -14.86544 1.000 19.47854 76 LEU A O 1
ATOM 586 N N . ARG A 1 77 ? -20.28933 -33.88031 -13.45361 1.000 19.67500 77 ARG A N 1
ATOM 587 C CA . ARG A 1 77 ? -21.39721 -33.35599 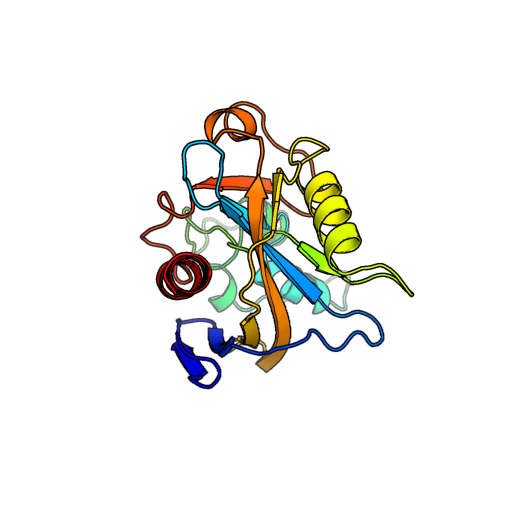-12.65819 1.000 19.40832 77 ARG A CA 1
ATOM 588 C C . ARG A 1 77 ? -20.97434 -32.22790 -11.72626 1.000 19.59460 77 ARG A C 1
ATOM 589 O O . ARG A 1 77 ? -21.81641 -31.66627 -10.98510 1.000 21.09687 77 ARG A O 1
ATOM 597 N N . PHE A 1 78 ? -19.68627 -31.87995 -11.74061 1.000 18.29861 78 PHE A N 1
ATOM 598 C CA . PHE A 1 78 ? -19.19487 -30.78755 -10.89652 1.000 17.91605 78 PHE A CA 1
ATOM 599 C C . PHE A 1 78 ? -18.59890 -29.65424 -11.71430 1.000 19.21636 78 PHE A C 1
ATOM 600 O O . PHE A 1 78 ? -17.65044 -28.98961 -11.29445 1.000 19.36646 78 PHE A O 1
ATOM 608 N N . MET A 1 79 ? -19.18647 -29.42301 -12.89210 1.000 18.89004 79 MET A N 1
ATOM 609 C CA . MET A 1 79 ? -18.76372 -28.33027 -13.75066 1.000 17.12463 79 MET A CA 1
ATOM 610 C C . MET A 1 79 ? -19.93180 -27.47442 -14.21841 1.000 17.83902 79 MET A C 1
ATOM 611 O O . MET A 1 79 ? -21.07162 -27.93352 -14.32223 1.000 18.57754 79 MET A O 1
ATOM 616 N N . TYR A 1 80 ? -19.60406 -26.22482 -14.52470 1.000 16.24721 80 TYR A N 1
ATOM 617 C CA . TYR A 1 80 ? -20.53448 -25.25925 -15.08228 1.000 16.64510 80 TYR A CA 1
ATOM 618 C C . TYR A 1 80 ? -20.82733 -25.52614 -16.56686 1.000 17.34719 80 TYR A C 1
ATOM 619 O O . TYR A 1 80 ? -20.06264 -26.19720 -17.26685 1.000 19.39006 80 TYR A O 1
ATOM 628 N N . TYR A 1 81 ? -21.93487 -24.95805 -17.04368 1.000 18.92592 81 TYR A N 1
ATOM 629 C CA . TYR A 1 81 ? -22.36639 -25.07392 -18.44820 1.000 20.12517 81 TYR A CA 1
ATOM 630 C C . TYR A 1 81 ? -21.27440 -24.65978 -19.42938 1.000 19.75366 81 TYR A C 1
ATOM 631 O O . TYR A 1 81 ? -21.00764 -25.36922 -20.40882 1.000 19.45005 81 TYR A O 1
ATOM 640 N N . ASN A 1 82 ? -20.62592 -23.52611 -19.16444 1.000 19.24314 82 ASN A N 1
ATOM 641 C CA . ASN A 1 82 ? -19.64360 -23.01747 -20.12302 1.000 21.53331 82 ASN A CA 1
ATOM 642 C C . ASN A 1 82 ? -18.41820 -23.92509 -20.17771 1.000 23.55374 82 ASN A C 1
ATOM 643 O O . ASN A 1 82 ? -17.76347 -24.04564 -21.21904 1.000 20.30955 82 ASN A O 1
ATOM 648 N N . GLU A 1 83 ? -18.12767 -24.57774 -19.05678 1.000 19.76932 83 GLU A N 1
ATOM 649 C CA . GLU A 1 83 ? -16.99232 -25.49628 -18.98235 1.000 17.66689 83 GLU A CA 1
ATOM 650 C C . GLU A 1 83 ? -17.26030 -26.76461 -19.78240 1.000 21.38795 83 GLU A C 1
ATOM 651 O O . GLU A 1 83 ? -16.39164 -27.22708 -20.54614 1.000 21.17208 83 GLU A O 1
ATOM 657 N N . LEU A 1 84 ? -18.45587 -27.33018 -19.60668 1.000 17.97663 84 LEU A N 1
ATOM 658 C CA . LEU A 1 84 ? -18.86863 -28.48453 -20.40654 1.000 17.01166 84 LEU A CA 1
ATOM 659 C C . LEU A 1 84 ? -18.85672 -28.15706 -21.89405 1.000 19.67034 84 LEU A C 1
ATOM 660 O O . LEU A 1 84 ? -18.38644 -28.96917 -22.71885 1.000 18.06516 84 LEU A O 1
ATOM 665 N N . ARG A 1 85 ? -19.35198 -26.96742 -22.23597 1.000 17.70557 85 ARG A N 1
ATOM 666 C CA . ARG A 1 85 ? -19.32122 -26.53612 -23.63871 1.000 18.96375 85 ARG A CA 1
ATOM 667 C C . ARG A 1 85 ? -17.88612 -26.45611 -24.16406 1.000 20.50491 85 ARG A C 1
ATOM 668 O O . ARG A 1 85 ? -17.62138 -26.87155 -25.30301 1.000 21.65212 85 ARG A O 1
ATOM 676 N N . GLU A 1 86 ? -16.95872 -25.95360 -23.34798 1.000 22.89859 86 GLU A N 1
ATOM 677 C CA . GLU A 1 86 ? -15.57006 -25.87244 -23.81194 1.000 22.50373 86 GLU A CA 1
ATOM 678 C C . GLU A 1 86 ? -14.94700 -27.25079 -24.06953 1.000 23.28743 86 GLU A C 1
ATOM 679 O O . GLU A 1 86 ? -14.21228 -27.43976 -25.06115 1.000 24.14793 86 GLU A O 1
ATOM 685 N N . ILE A 1 87 ? -15.20547 -28.20614 -23.18678 1.000 20.35756 87 ILE A N 1
ATOM 686 C CA . ILE A 1 87 ? -14.66259 -29.54765 -23.37191 1.000 20.82830 87 ILE A CA 1
ATOM 687 C C . ILE A 1 87 ? -15.18039 -30.20199 -24.64161 1.000 23.33164 87 ILE A C 1
ATOM 688 O O . ILE A 1 87 ? -14.41302 -30.81000 -25.39873 1.000 23.70551 87 ILE A O 1
ATOM 693 N N . PHE A 1 88 ? -16.47352 -30.04291 -24.91201 1.000 19.60069 88 PHE A N 1
ATOM 694 C CA . PHE A 1 88 ? -17.06669 -30.84519 -25.97998 1.000 21.68206 88 PHE A CA 1
ATOM 695 C C . PHE A 1 88 ? -17.30844 -30.07116 -27.28120 1.000 23.07988 88 PHE A C 1
ATOM 696 O O . PHE A 1 88 ? -17.97011 -30.57562 -28.20568 1.000 22.71903 88 PHE A O 1
ATOM 704 N N . ARG A 1 89 ? -16.73455 -28.87082 -27.36102 1.000 20.70866 89 ARG A N 1
ATOM 705 C CA . ARG A 1 89 ? -17.01723 -27.93611 -28.46528 1.000 23.06912 89 ARG A CA 1
ATOM 706 C C . ARG A 1 89 ? -16.57255 -28.41237 -29.83975 1.000 26.38843 89 ARG A C 1
ATOM 707 O O . ARG A 1 89 ? -17.12654 -27.98595 -30.86427 1.000 31.44841 89 ARG A O 1
ATOM 715 N N . ARG A 1 90 ? -15.56541 -29.26329 -29.88807 1.000 24.03219 90 ARG A N 1
ATOM 716 C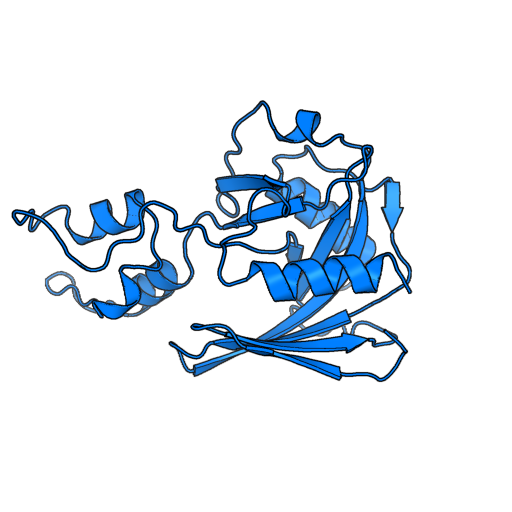 CA . ARG A 1 90 ? -15.09816 -29.69607 -31.20435 1.000 23.63916 90 ARG A CA 1
ATOM 717 C C . ARG A 1 90 ? -15.70030 -31.04813 -31.55148 1.000 24.56285 90 ARG A C 1
ATOM 718 O O . ARG A 1 90 ? -16.11604 -31.27575 -32.68938 1.000 25.69213 90 ARG A O 1
ATOM 726 N N . LEU A 1 91 ? -15.77925 -31.93456 -30.56353 1.000 22.13783 91 LEU A N 1
ATOM 727 C CA . LEU A 1 91 ? -16.26323 -33.29858 -30.78667 1.000 19.48562 91 LEU A CA 1
ATOM 728 C C . LEU A 1 91 ? -17.75815 -33.30230 -31.13898 1.000 20.55343 91 LEU A C 1
ATOM 729 O O . LEU A 1 91 ? -18.19751 -34.01749 -32.04180 1.000 23.79949 91 LEU A O 1
ATOM 734 N N . ARG A 1 92 ? -18.52077 -32.49521 -30.40038 1.000 22.64630 92 ARG A N 1
ATOM 735 C CA . ARG A 1 92 ? -19.96396 -32.35295 -30.57775 1.000 23.81495 92 ARG A CA 1
ATOM 736 C C . ARG A 1 92 ? -20.69976 -33.68800 -30.78677 1.000 25.75036 92 ARG A C 1
ATOM 737 O O . ARG A 1 92 ? -21.22756 -33.96014 -31.87012 1.000 27.33736 92 ARG A O 1
ATOM 745 N N . LYS A 1 93 ? -20.74610 -34.54055 -29.76759 1.000 24.40935 93 LYS A N 1
ATOM 746 C CA . LYS A 1 93 ? -21.55723 -35.74810 -29.93020 1.000 29.24169 93 LYS A CA 1
ATOM 747 C C . LYS A 1 93 ? -23.02865 -35.44926 -29.58627 1.000 26.40976 93 LYS A C 1
ATOM 748 O O . LYS A 1 93 ? -23.38242 -34.31491 -29.28756 1.000 28.39988 93 LYS A O 1
ATOM 754 N N . GLY A 1 94 ? -23.89357 -36.44788 -29.66007 1.000 33.58973 94 GLY A N 1
ATOM 755 C CA . GLY A 1 94 ? -25.32045 -36.16874 -29.57041 1.000 34.03499 94 GLY A CA 1
ATOM 756 C C . GLY A 1 94 ? -25.76534 -35.56666 -28.24842 1.000 37.55748 94 GLY A C 1
ATOM 757 O O . GLY A 1 94 ? -26.67616 -34.73443 -28.18791 1.000 40.01894 94 GLY A O 1
ATOM 758 N N . SER A 1 95 ? -25.10744 -35.99380 -27.18603 1.000 24.44445 95 SER A N 1
ATOM 759 C CA . SER A 1 95 ? -25.49917 -35.63725 -25.82647 1.000 22.75419 95 SER A CA 1
ATOM 760 C C . SER A 1 95 ? -24.40880 -36.14436 -24.91894 1.000 23.90397 95 SER A C 1
ATOM 761 O O . SER A 1 95 ? -23.55073 -36.92976 -25.34443 1.000 26.20765 95 SER A O 1
ATOM 764 N N . ILE A 1 96 ? -24.43571 -35.70443 -23.65905 1.000 21.60168 96 ILE A N 1
ATOM 765 C CA . ILE A 1 96 ? -23.45870 -36.18905 -22.70445 1.000 20.60019 96 ILE A CA 1
ATOM 766 C C . ILE A 1 96 ? -24.19532 -36.59899 -21.44624 1.000 20.35263 96 ILE A C 1
ATOM 767 O O . ILE A 1 96 ? -25.31191 -36.15596 -21.21848 1.000 22.14294 96 ILE A O 1
ATOM 772 N N . ASN A 1 97 ? -23.58152 -37.48200 -20.67242 1.000 23.24091 97 ASN A N 1
ATOM 773 C CA . ASN A 1 97 ? -24.20004 -37.97323 -19.43794 1.000 23.32945 97 ASN A CA 1
ATOM 774 C C . ASN A 1 97 ? -23.56127 -37.41433 -18.17718 1.000 22.57137 97 ASN A C 1
ATOM 775 O O . ASN A 1 97 ? -22.52067 -36.78273 -18.23196 1.000 24.29377 97 ASN A O 1
ATOM 780 N N . ASN A 1 98 ? -24.21707 -37.64776 -17.04241 1.000 21.78219 98 ASN A N 1
ATOM 781 C CA . ASN A 1 98 ? -23.71095 -37.25481 -15.71837 1.000 24.91381 98 ASN A CA 1
ATOM 782 C C . ASN A 1 98 ? -23.56955 -35.74037 -15.54236 1.000 23.53498 98 ASN A C 1
ATOM 783 O O . ASN A 1 98 ? -22.58618 -35.27878 -14.98844 1.000 20.83873 98 ASN A O 1
ATOM 788 N N . ILE A 1 99 ? -24.54491 -34.96934 -16.02497 1.000 20.65420 99 ILE A N 1
ATOM 789 C CA . ILE A 1 99 ? -24.51714 -33.51592 -15.90323 1.000 23.31699 99 ILE A CA 1
ATOM 790 C C . ILE A 1 99 ? -25.44015 -33.02165 -14.79822 1.000 22.48012 99 ILE A C 1
ATOM 791 O O . ILE A 1 99 ? -26.53515 -33.55138 -14.63165 1.000 24.57174 99 ILE A O 1
ATOM 796 N N . ASP A 1 100 ? -25.00389 -32.02023 -14.03294 1.000 20.77083 100 ASP A N 1
ATOM 797 C CA . ASP A 1 100 ? -25.88803 -31.40194 -13.03702 1.000 19.63863 100 ASP A CA 1
ATOM 798 C C . ASP A 1 100 ? -26.13072 -29.93951 -13.42668 1.000 18.01494 100 ASP A C 1
ATOM 799 O O . ASP A 1 100 ? -25.28253 -29.06547 -13.21083 1.000 18.38005 100 ASP A O 1
ATOM 804 N N . PRO A 1 101 ? -27.29162 -29.65049 -14.03966 1.000 21.79442 101 PRO A N 1
ATOM 805 C CA . PRO A 1 101 ? -27.57184 -28.27984 -14.49351 1.000 19.21664 101 PRO A CA 1
ATOM 806 C C . PRO A 1 101 ? -27.73077 -27.28793 -13.34328 1.000 18.64258 101 PRO A C 1
ATOM 807 O O . PRO A 1 101 ? -27.70834 -26.07896 -13.56789 1.000 19.98630 101 PRO A O 1
ATOM 811 N N . HIS A 1 102 ? -27.83335 -27.79214 -12.11629 1.000 18.41948 102 HIS A N 1
ATOM 812 C CA . HIS A 1 102 ? -27.90783 -26.92170 -10.96021 1.000 20.39168 102 HIS A CA 1
ATOM 813 C C . HIS A 1 102 ? -26.56588 -26.70778 -10.27945 1.000 21.24674 102 HIS A C 1
ATOM 814 O O . HIS A 1 102 ? -26.49470 -25.99332 -9.27872 1.000 22.99601 102 HIS A O 1
ATOM 821 N N . PHE A 1 103 ? -25.50384 -27.30863 -10.81341 1.000 18.54399 103 PHE A N 1
ATOM 822 C CA . PHE A 1 103 ? -24.18956 -27.17389 -10.17201 1.000 18.57849 103 PHE A CA 1
ATOM 823 C C . PHE A 1 103 ? -23.73876 -25.71982 -9.99180 1.000 19.22906 103 PHE A C 1
ATOM 824 O O . PHE A 1 103 ? -23.81376 -24.89065 -10.93207 1.000 18.81269 103 PHE A O 1
ATOM 832 N N . GLU A 1 104 ? -23.23832 -25.41361 -8.79377 1.000 19.25773 104 GLU A N 1
ATOM 833 C CA . GLU A 1 104 ? -22.45805 -24.19095 -8.57609 1.000 20.53829 104 GLU A CA 1
ATOM 834 C C . GLU A 1 104 ? -21.36931 -24.50263 -7.54974 1.000 18.06228 104 GLU A C 1
ATOM 835 O O . GLU A 1 104 ? -21.53073 -25.39024 -6.70273 1.000 20.52909 104 GLU A O 1
ATOM 841 N N . GLU A 1 105 ? -20.23403 -23.82084 -7.68908 1.000 17.47576 105 GLU A N 1
ATOM 842 C CA . GLU A 1 105 ? -19.09235 -24.06683 -6.81454 1.000 18.62126 105 GLU A CA 1
ATOM 843 C C . GLU A 1 105 ? -19.13478 -23.09709 -5.65762 1.000 17.08117 105 GLU A C 1
ATOM 844 O O . GLU A 1 105 ? -18.63378 -21.97557 -5.77436 1.000 18.64351 105 GLU A O 1
ATOM 850 N N . LEU A 1 106 ? -19.72308 -23.50593 -4.53813 1.000 17.73289 106 LEU A N 1
ATOM 851 C CA . LEU A 1 106 ? -19.95787 -22.51689 -3.48144 1.000 18.35359 106 LEU A CA 1
ATOM 852 C C . LEU A 1 106 ? -18.67478 -22.31832 -2.70812 1.000 18.97840 106 LEU A C 1
ATOM 853 O O . LEU A 1 106 ? -18.00456 -23.29893 -2.32241 1.000 21.46959 106 LEU A O 1
ATOM 858 N N . ILE A 1 107 ? -18.32229 -21.05883 -2.47565 1.000 18.63566 107 ILE A N 1
ATOM 859 C CA . ILE A 1 107 ? -17.15357 -20.75592 -1.65904 1.000 18.13337 107 ILE A CA 1
ATOM 860 C C . ILE A 1 107 ? -17.40980 -19.53969 -0.78947 1.000 17.90945 107 ILE A C 1
ATOM 861 O O . ILE A 1 107 ? -18.15563 -18.63223 -1.15688 1.000 20.58715 107 ILE A O 1
ATOM 866 N N . LEU A 1 108 ? -16.82463 -19.55427 0.40283 1.000 21.28693 108 LEU A N 1
ATOM 867 C CA . LEU A 1 108 ? -16.73215 -18.32223 1.17187 1.000 20.40365 108 LEU A CA 1
ATOM 868 C C . LEU A 1 108 ? -15.85751 -17.32395 0.43586 1.000 20.42331 108 LEU A C 1
ATOM 869 O O . LEU A 1 108 ? -14.83920 -17.69017 -0.16963 1.000 22.58174 108 LEU A O 1
ATOM 874 N N . LEU A 1 109 ? -16.25233 -16.05790 0.48300 1.000 19.93367 109 LEU A N 1
ATOM 875 C CA . LEU A 1 109 ? -15.42953 -15.00150 -0.09681 1.000 22.40611 109 LEU A CA 1
ATOM 876 C C . LEU A 1 109 ? -14.13213 -14.88153 0.69498 1.000 28.63299 109 LEU A C 1
ATOM 877 O O . LEU A 1 109 ? -14.07555 -15.26869 1.86094 1.000 28.10099 109 LEU A O 1
ATOM 882 N N . GLY A 1 110 ? -13.07649 -14.38470 0.06577 1.000 26.10541 110 GLY A N 1
ATOM 883 C CA . GLY A 1 110 ? -11.81196 -14.20809 0.77264 1.000 24.28221 110 GLY A CA 1
ATOM 884 C C . GLY A 1 110 ? -10.63075 -14.54577 -0.10838 1.000 30.58857 110 GLY A C 1
ATOM 885 O O . GLY A 1 110 ? -10.79765 -14.81197 -1.29280 1.000 43.80616 110 GLY A O 1
ATOM 886 N N . GLY A 1 111 ? -9.43035 -14.54725 0.45285 1.000 27.10145 111 GLY A N 1
ATOM 887 C CA . GLY A 1 111 ? -8.25554 -14.78188 -0.37641 1.000 28.53365 111 GLY A CA 1
ATOM 888 C C . GLY A 1 111 ? -6.97794 -14.87128 0.43533 1.000 36.25092 111 GLY A C 1
ATOM 889 O O . GLY A 1 111 ? -7.03886 -15.07928 1.63908 1.000 34.25627 111 GLY A O 1
ATOM 890 N N . LYS A 1 112 ? -5.83051 -14.70749 -0.22213 1.000 36.83430 112 LYS A N 1
ATOM 891 C CA . LYS A 1 112 ? -4.53195 -14.93243 0.41950 1.000 39.49695 112 LYS A CA 1
ATOM 892 C C . LYS A 1 112 ? -4.01316 -13.72576 1.19825 1.000 38.32154 112 LYS A C 1
ATOM 893 O O . LYS A 1 112 ? -4.18967 -12.58199 0.78725 1.000 35.38232 112 LYS A O 1
ATOM 899 N N . LEU A 1 113 ? -3.34869 -13.98693 2.31732 1.000 38.88637 113 LEU A N 1
ATOM 900 C CA . LEU A 1 113 ? -2.77394 -12.90245 3.10955 1.000 49.09613 113 LEU A CA 1
ATOM 901 C C . LEU A 1 113 ? -1.48428 -12.34501 2.49052 1.000 55.04081 113 LEU A C 1
ATOM 902 O O . LEU A 1 113 ? -0.55800 -13.09631 2.19086 1.000 47.58674 113 LEU A O 1
ATOM 907 N N . ASP A 1 114 ? -1.42994 -11.02648 2.30537 1.000 46.53400 114 ASP A N 1
ATOM 908 C CA . ASP A 1 114 ? -0.22188 -10.37281 1.79817 1.000 62.62846 114 ASP A CA 1
ATOM 909 C C . ASP A 1 114 ? 0.84135 -10.23539 2.88155 1.000 60.28608 114 ASP A C 1
ATOM 910 O O . ASP A 1 114 ? 0.55117 -10.40248 4.06725 1.000 65.88666 114 ASP A O 1
ATOM 915 N N . LYS A 1 115 ? 2.06883 -9.92850 2.46795 1.000 64.09247 115 LYS A N 1
ATOM 916 C CA . LYS A 1 115 ? 3.15555 -9.67705 3.41228 1.000 81.51870 115 LYS A CA 1
ATOM 917 C C . LYS A 1 115 ? 2.79102 -8.54550 4.35949 1.000 74.32594 115 LYS A C 1
ATOM 918 O O . LYS A 1 115 ? 2.33724 -7.48398 3.92444 1.000 76.28234 115 LYS A O 1
ATOM 924 N N . LYS A 1 116 ? 2.96889 -8.79743 5.65409 1.000 74.81706 116 LYS A N 1
ATOM 925 C CA . LYS A 1 116 ? 2.73560 -7.80449 6.70098 1.000 85.27176 116 LYS A CA 1
ATOM 926 C C . LYS A 1 116 ? 1.40499 -7.06189 6.54062 1.000 80.33541 116 LYS A C 1
ATOM 927 O O . LYS A 1 116 ? 1.26418 -5.91803 6.97342 1.000 88.52636 116 LYS A O 1
ATOM 933 N N . GLU A 1 117 ? 0.43938 -7.72055 5.90490 1.000 71.10769 117 GLU A N 1
ATOM 934 C CA . GLU A 1 117 ? -0.91228 -7.19509 5.78720 1.000 57.30630 117 GLU A CA 1
ATOM 935 C C . GLU A 1 117 ? -1.69080 -7.65757 7.00232 1.000 47.98385 117 GLU A C 1
ATOM 936 O O . GLU A 1 117 ? -1.58044 -8.81647 7.39704 1.000 55.01954 117 GLU A O 1
ATOM 942 N N . SER A 1 118 ? -2.46693 -6.76754 7.61030 1.000 39.63922 118 SER A N 1
ATOM 943 C CA . SER A 1 118 ? -3.26721 -7.17765 8.75322 1.000 42.08408 118 SER A CA 1
ATOM 944 C C . SER A 1 118 ? -4.36926 -8.11241 8.26300 1.000 40.26708 118 SER A C 1
ATOM 945 O O . SER A 1 118 ? -4.70714 -8.10627 7.08484 1.000 37.13986 118 SER A O 1
ATOM 948 N N . ILE A 1 119 ? -4.90603 -8.93168 9.15732 1.000 41.86389 119 ILE A N 1
ATOM 949 C CA . ILE A 1 119 ? -6.01064 -9.81628 8.80254 1.000 37.28189 119 ILE A CA 1
ATOM 950 C C . ILE A 1 119 ? -7.22517 -9.01442 8.32821 1.000 35.10732 119 ILE A C 1
ATOM 951 O O . ILE A 1 119 ? -7.83848 -9.32742 7.30652 1.000 32.99700 119 ILE A O 1
ATOM 956 N N . LYS A 1 120 ? -7.56578 -7.96589 9.06842 1.000 35.16768 120 LYS A N 1
ATOM 957 C CA . LYS A 1 120 ? -8.73542 -7.16942 8.72856 1.000 32.45743 120 LYS A CA 1
ATOM 958 C C . LYS A 1 120 ? -8.54590 -6.41835 7.40912 1.000 38.23914 120 LYS A C 1
ATOM 959 O O . LYS A 1 120 ? -9.48534 -6.31077 6.61959 1.000 38.30653 120 LYS A O 1
ATOM 965 N N . ASP A 1 121 ? -7.34026 -5.91594 7.15088 1.000 36.39494 121 ASP A N 1
ATOM 966 C CA . ASP A 1 121 ? -7.07986 -5.24742 5.87666 1.000 36.63017 121 ASP A CA 1
ATOM 967 C C . ASP A 1 121 ? -7.18093 -6.23378 4.71226 1.000 34.72743 121 ASP A C 1
ATOM 968 O O . ASP A 1 121 ? -7.67223 -5.87975 3.63488 1.000 32.78763 121 ASP A O 1
ATOM 973 N N . CYS A 1 122 ? -6.72087 -7.46699 4.93586 1.000 31.74587 122 CYS A N 1
ATOM 974 C CA . CYS A 1 122 ? -6.78846 -8.50510 3.91072 1.000 32.73818 122 CYS A CA 1
ATOM 975 C C . CYS A 1 122 ? -8.24309 -8.79617 3.57753 1.000 32.20486 122 CYS A C 1
ATOM 976 O O . CYS A 1 122 ? -8.62013 -8.84383 2.39980 1.000 31.71696 122 CYS A O 1
ATOM 979 N N . LEU A 1 123 ? -9.05376 -8.98110 4.61538 1.000 28.53894 123 LEU A N 1
ATOM 980 C CA . LEU A 1 123 ? -10.47814 -9.22765 4.42676 1.000 31.22073 123 LEU A CA 1
ATOM 981 C C . LEU A 1 123 ? -11.16583 -8.07170 3.70303 1.000 33.95137 123 LEU A C 1
ATOM 982 O O . LEU A 1 123 ? -11.94116 -8.29295 2.76994 1.000 28.73209 123 LEU A O 1
ATOM 987 N N . ARG A 1 124 ? -10.89560 -6.83826 4.12173 1.000 29.69539 124 ARG A N 1
ATOM 988 C CA . ARG A 1 124 ? -11.51824 -5.70715 3.43070 1.000 26.78316 124 ARG A CA 1
ATOM 989 C C . ARG A 1 124 ? -11.11822 -5.68357 1.94606 1.000 26.57654 124 ARG A C 1
ATOM 990 O O . ARG A 1 124 ? -11.96483 -5.47086 1.05672 1.000 30.43512 124 ARG A O 1
ATOM 998 N N . ARG A 1 125 ? -9.83334 -5.91426 1.67601 1.000 28.15767 125 ARG A N 1
ATOM 999 C CA . ARG A 1 125 ? -9.30706 -5.78939 0.31643 1.000 29.55471 125 ARG A CA 1
ATOM 1000 C C . ARG A 1 125 ? -9.85536 -6.88619 -0.58798 1.000 28.08020 125 ARG A C 1
ATOM 1001 O O . ARG A 1 125 ? -10.27074 -6.62580 -1.71661 1.000 28.53662 125 ARG A O 1
ATOM 1009 N N . GLU A 1 126 ? -9.85831 -8.11912 -0.08527 1.000 32.13200 126 GLU A N 1
ATOM 1010 C CA . GLU A 1 126 ? -10.33174 -9.24450 -0.88566 1.000 32.49165 126 GLU A CA 1
ATOM 1011 C C . GLU A 1 126 ? -11.83311 -9.16539 -1.11366 1.000 26.20272 126 GLU A C 1
ATOM 1012 O O . GLU A 1 126 ? -12.31358 -9.49487 -2.20167 1.000 27.24818 126 GLU A O 1
ATOM 1018 N N . LEU A 1 127 ? -12.57745 -8.74093 -0.09427 1.000 24.53183 127 LEU A N 1
ATOM 1019 C CA . LEU A 1 127 ? -14.00816 -8.52128 -0.27188 1.000 25.67184 127 LEU A CA 1
ATOM 1020 C C . LEU A 1 127 ? -14.28163 -7.48491 -1.35197 1.000 28.00139 127 LEU A C 1
ATOM 1021 O O . LEU A 1 127 ? -15.14947 -7.68876 -2.19783 1.000 26.08113 127 LEU A O 1
ATOM 1026 N N . LYS A 1 128 ? -13.53257 -6.38559 -1.33396 1.000 23.65446 128 LYS A N 1
ATOM 1027 C CA . LYS A 1 128 ? -13.67329 -5.38463 -2.39737 1.000 24.96669 128 LYS A CA 1
ATOM 1028 C C . LYS A 1 128 ? -13.32282 -5.95021 -3.78938 1.000 24.97107 128 LYS A C 1
ATOM 1029 O O . LYS A 1 128 ? -14.04443 -5.71306 -4.76929 1.000 29.78148 128 LYS A O 1
ATOM 1035 N N . GLU A 1 129 ? -12.23082 -6.70030 -3.88618 1.000 24.74337 129 GLU A N 1
ATOM 1036 C CA . GLU A 1 129 ? -11.79786 -7.21516 -5.19238 1.000 25.73626 129 GLU A CA 1
ATOM 1037 C C . GLU A 1 129 ? -12.80705 -8.21966 -5.75144 1.000 31.01497 129 GLU A C 1
ATOM 1038 O O . GLU A 1 129 ? -13.12767 -8.20452 -6.93794 1.000 31.49490 129 GLU A O 1
ATOM 1044 N N . GLU A 1 130 ? -13.32590 -9.07622 -4.88181 1.000 29.22507 130 GLU A N 1
ATOM 1045 C CA . GLU A 1 130 ? -14.21652 -10.14463 -5.31232 1.000 24.25614 130 GLU A CA 1
ATOM 1046 C C . GLU A 1 130 ? -15.64858 -9.69267 -5.55162 1.000 29.53943 130 GLU A C 1
ATOM 1047 O O . GLU A 1 130 ? -16.44348 -10.43272 -6.12004 1.000 31.45050 130 GLU A O 1
ATOM 1053 N N . SER A 1 131 ? -15.99531 -8.48452 -5.11695 1.000 27.02738 131 SER A N 1
ATOM 1054 C CA . SER A 1 131 ? -17.36949 -7.99687 -5.28338 1.000 23.09011 131 SER A CA 1
ATOM 1055 C C . SER A 1 131 ? -17.46690 -6.78832 -6.19961 1.000 29.77238 131 SER A C 1
ATOM 1056 O O . SER A 1 131 ? -18.49609 -6.11486 -6.21072 1.000 30.00859 131 SER A O 1
ATOM 1059 N N . ASP A 1 132 ? -16.39843 -6.51143 -6.94335 1.000 28.14428 132 ASP A N 1
ATOM 1060 C CA . ASP A 1 132 ? -16.34839 -5.34517 -7.83398 1.000 33.26483 132 ASP A CA 1
ATOM 1061 C C . ASP A 1 132 ? -16.60506 -4.06100 -7.04936 1.000 36.72395 132 ASP A C 1
ATOM 1062 O O . ASP A 1 132 ? -17.41388 -3.21925 -7.45895 1.000 34.81987 132 ASP A O 1
ATOM 1067 N N . GLU A 1 133 ? -15.92341 -3.94687 -5.91530 1.000 32.89524 133 GLU A N 1
ATOM 1068 C CA . GLU A 1 133 ? -15.96732 -2.77486 -5.03476 1.000 31.17409 133 GLU A CA 1
ATOM 1069 C C . GLU A 1 133 ? -17.31853 -2.56270 -4.34552 1.000 32.51390 133 GLU A C 1
ATOM 1070 O O . GLU A 1 133 ? -17.62629 -1.44897 -3.93288 1.000 48.54245 133 GLU A O 1
ATOM 1076 N N . ARG A 1 134 ? -18.12198 -3.61136 -4.19164 1.000 33.66487 134 ARG A N 1
ATOM 1077 C CA . ARG A 1 134 ? -19.46462 -3.43098 -3.65027 1.000 27.34113 134 ARG A CA 1
ATOM 1078 C C . ARG A 1 134 ? -19.63983 -3.91762 -2.21255 1.000 46.20092 134 ARG A C 1
ATOM 1079 O O . ARG A 1 134 ? -20.70928 -3.72633 -1.63430 1.000 38.43065 134 ARG A O 1
ATOM 1087 N N . ILE A 1 135 ? -18.62184 -4.54685 -1.63228 1.000 26.74837 135 ILE A N 1
ATOM 1088 C CA . ILE A 1 135 ? -18.73571 -4.96955 -0.23295 1.000 24.26906 135 ILE A CA 1
ATOM 1089 C C . ILE A 1 135 ? -17.77474 -4.20975 0.69491 1.000 25.64903 135 ILE A C 1
ATOM 1090 O O . ILE A 1 135 ? -16.57545 -4.10632 0.42010 1.000 29.50081 135 ILE A O 1
ATOM 1095 N N . THR A 1 136 ? -18.32570 -3.65108 1.77556 1.000 29.96675 136 THR A N 1
ATOM 1096 C CA . THR A 1 136 ? -17.53483 -3.00668 2.83061 1.000 30.94754 136 THR A CA 1
ATOM 1097 C C . THR A 1 136 ? -17.92891 -3.54747 4.19917 1.000 24.78082 136 THR A C 1
ATOM 1098 O O . THR A 1 136 ? -19.08227 -3.93280 4.41629 1.000 24.62803 136 THR A O 1
ATOM 1102 N N . VAL A 1 137 ? -16.97717 -3.55697 5.12750 1.000 27.55504 137 VAL A N 1
ATOM 1103 C CA . VAL A 1 137 ? -17.18922 -4.19299 6.41830 1.000 24.07136 137 VAL A CA 1
ATOM 1104 C C . VAL A 1 137 ? -17.48733 -3.15916 7.49728 1.000 26.08599 137 VAL A C 1
ATOM 1105 O O . VAL A 1 137 ? -16.68277 -2.26237 7.74224 1.000 35.22531 137 VAL A O 1
ATOM 1109 N N . LYS A 1 138 ? -18.64892 -3.30769 8.12060 1.000 28.35735 138 LYS A N 1
ATOM 1110 C CA . LYS A 1 138 ? -19.05479 -2.47372 9.24897 1.000 30.88451 138 LYS A CA 1
ATOM 1111 C C . LYS A 1 138 ? -18.36989 -2.91227 10.53306 1.000 38.71617 138 LYS A C 1
ATOM 1112 O O . LYS A 1 138 ? -17.85073 -2.09211 11.29066 1.000 38.47190 138 LYS A O 1
ATOM 1118 N N . GLU A 1 139 ? -18.37384 -4.21816 10.77022 1.000 28.58975 139 GLU A N 1
ATOM 1119 C CA . GLU A 1 139 ? -17.90722 -4.77251 12.02934 1.000 35.49647 139 GLU A CA 1
ATOM 1120 C C . GLU A 1 139 ? -17.37403 -6.17305 11.77040 1.000 36.43167 139 GLU A C 1
ATOM 1121 O O . GLU A 1 139 ? -17.96490 -6.90789 10.98224 1.000 33.06298 139 GLU A O 1
ATOM 1127 N N . PHE A 1 140 ? -16.25266 -6.51739 12.40419 1.000 34.55412 140 PHE A N 1
ATOM 1128 C CA . PHE A 1 140 ? -15.74404 -7.89686 12.42434 1.000 31.67348 140 PHE A CA 1
ATOM 1129 C C . PHE A 1 140 ? -16.17868 -8.66280 13.67405 1.000 42.50039 140 PHE A C 1
ATOM 1130 O O . PHE A 1 140 ? -16.24987 -8.10100 14.77237 1.000 33.75685 140 PHE A O 1
ATOM 1138 N N . GLY A 1 141 ? -16.45304 -9.95390 13.50794 1.000 32.11978 141 GLY A N 1
ATOM 1139 C CA . GLY A 1 141 ? -16.76874 -10.81159 14.63934 1.000 34.99492 141 GLY A CA 1
ATOM 1140 C C . GLY A 1 141 ? -15.51926 -11.18069 15.41375 1.000 30.92514 141 GLY A C 1
ATOM 1141 O O . GLY A 1 141 ? -14.39016 -10.90398 14.98563 1.000 37.03174 141 GLY A O 1
ATOM 1142 N N . ASN A 1 142 ? -15.73333 -11.81068 16.56741 1.000 35.14025 142 ASN A N 1
ATOM 1143 C CA . ASN A 1 142 ? -14.66783 -12.20953 17.47606 1.000 50.34236 142 ASN A CA 1
ATOM 1144 C C . ASN A 1 142 ? -14.11387 -13.60759 17.21712 1.000 45.96713 142 ASN A C 1
ATOM 1145 O O . ASN A 1 142 ? -12.93680 -13.87574 17.44898 1.000 50.81129 142 ASN A O 1
ATOM 1150 N N . VAL A 1 143 ? -14.98077 -14.49181 16.74027 1.000 38.73961 143 VAL A N 1
ATOM 1151 C CA . VAL A 1 143 ? -14.67325 -15.91221 16.63981 1.000 34.58776 143 VAL A CA 1
ATOM 1152 C C . VAL A 1 143 ? -13.80095 -16.20806 15.41574 1.000 42.63116 143 VAL A C 1
ATOM 1153 O O . VAL A 1 143 ? -14.05020 -15.68518 14.33979 1.000 32.56672 143 VAL A O 1
ATOM 1157 N N . ILE A 1 144 ? -12.77124 -17.02954 15.59197 1.000 37.54622 144 ILE A N 1
ATOM 1158 C CA . ILE A 1 144 ? -11.91204 -17.44371 14.48229 1.000 34.50203 144 ILE A CA 1
ATOM 1159 C C . ILE A 1 144 ? -11.98665 -18.94924 14.27909 1.000 32.73033 144 ILE A C 1
ATOM 1160 O O . ILE A 1 144 ? -11.71087 -19.70541 15.21392 1.000 31.26773 144 ILE A O 1
ATOM 1165 N N . LEU A 1 145 ? -12.34807 -19.40162 13.07226 1.000 28.29844 145 LEU A N 1
ATOM 1166 C CA . LEU A 1 145 ? -12.35517 -20.83867 12.80595 1.000 30.82944 145 LEU A CA 1
ATOM 1167 C C . LEU A 1 145 ? -11.21156 -21.24357 11.87243 1.000 31.50484 145 LEU A C 1
ATOM 1168 O O . LEU A 1 145 ? -10.89034 -20.53405 10.94017 1.000 32.23954 145 LEU A O 1
ATOM 1173 N N . LYS A 1 146 ? -10.57693 -22.37374 12.14824 1.000 25.42373 146 LYS A N 1
ATOM 1174 C CA . LYS A 1 146 ? -9.64625 -22.99307 11.22068 1.000 25.54964 146 LYS A CA 1
ATOM 1175 C C . LYS A 1 146 ? -10.38591 -24.07426 10.43834 1.000 26.72593 146 LYS A C 1
ATOM 1176 O O . LYS A 1 146 ? -11.03086 -24.94286 11.02558 1.000 25.34043 146 LYS A O 1
ATOM 1182 N N . LEU A 1 147 ? -10.30739 -23.98589 9.11042 1.000 24.00622 147 LEU A N 1
ATOM 1183 C CA . LEU A 1 147 ? -10.92405 -24.93003 8.19678 1.000 28.03324 147 LEU A CA 1
ATOM 1184 C C . LEU A 1 147 ? -9.85144 -25.80019 7.56193 1.000 27.37372 147 LEU A C 1
ATOM 1185 O O . LEU A 1 147 ? -8.91365 -25.29666 6.93871 1.000 28.44195 147 LEU A O 1
ATOM 1190 N N . THR A 1 148 ? -9.98900 -27.10979 7.71682 1.000 21.48881 148 THR A N 1
ATOM 1191 C CA . THR A 1 148 ? -9.05508 -28.03579 7.11173 1.000 23.05665 148 THR A CA 1
ATOM 1192 C C . THR A 1 148 ? -9.85679 -28.92487 6.19337 1.000 25.90520 148 THR A C 1
ATOM 1193 O O . THR A 1 148 ? -10.68912 -29.67838 6.67606 1.000 25.58158 148 THR A O 1
ATOM 1197 N N . THR A 1 149 ? -9.62479 -28.83002 4.88195 1.000 21.92326 149 THR A N 1
ATOM 1198 C CA . THR A 1 149 ? -10.43228 -29.55476 3.90290 1.000 24.40245 149 THR A CA 1
ATOM 1199 C C . THR A 1 149 ? -9.66339 -30.61727 3.13417 1.000 22.88669 149 THR A C 1
ATOM 1200 O O . THR A 1 149 ? -8.63374 -30.33587 2.53695 1.000 27.59300 149 THR A O 1
ATOM 1204 N N . ARG A 1 150 ? -10.16250 -31.84474 3.12352 1.000 22.14160 150 ARG A N 1
ATOM 1205 C CA . ARG A 1 150 ? -9.62458 -32.85258 2.22415 1.000 21.53637 150 ARG A CA 1
ATOM 1206 C C . ARG A 1 150 ? -10.56196 -32.99922 1.03144 1.000 25.59071 150 ARG A C 1
ATOM 1207 O O . ARG A 1 150 ? -11.76345 -33.25174 1.18596 1.000 24.76919 150 ARG A O 1
ATOM 1215 N N . ASP A 1 151 ? -10.01715 -32.81772 -0.16253 1.000 22.12432 151 ASP A N 1
ATOM 1216 C CA . ASP A 1 151 ? -10.78142 -33.06521 -1.36056 1.000 21.25719 151 ASP A CA 1
ATOM 1217 C C . ASP A 1 151 ? -10.66247 -34.54348 -1.67670 1.000 24.27723 151 ASP A C 1
ATOM 1218 O O . ASP A 1 151 ? -9.56456 -35.05985 -1.91254 1.000 24.32396 151 ASP A O 1
ATOM 1223 N N . LYS A 1 152 ? -11.80158 -35.22128 -1.67208 1.000 20.59502 152 LYS A N 1
ATOM 1224 C CA . LYS A 1 152 ? -11.83976 -36.66546 -1.83617 1.000 23.23280 152 LYS A CA 1
ATOM 1225 C C . LYS A 1 152 ? -11.57203 -37.09979 -3.27338 1.000 27.05930 152 LYS A C 1
ATOM 1226 O O . LYS A 1 152 ? -11.17949 -38.23865 -3.50728 1.000 30.51578 152 LYS A O 1
ATOM 1232 N N . LEU A 1 153 ? -11.80222 -36.21069 -4.23696 1.000 23.01716 153 LEU A N 1
ATOM 1233 C CA . LEU A 1 153 ? -11.62291 -36.58573 -5.63453 1.000 26.16150 153 LEU A CA 1
ATOM 1234 C C . LEU A 1 153 ? -10.18106 -36.44834 -6.09775 1.000 31.10169 153 LEU A C 1
ATOM 1235 O O . LEU A 1 153 ? -9.72135 -37.20462 -6.95603 1.000 31.73478 153 LEU A O 1
ATOM 1240 N N . PHE A 1 154 ? -9.48408 -35.45903 -5.55237 1.000 23.28890 154 PHE A N 1
ATOM 1241 C CA . PHE A 1 154 ? -8.13156 -35.11427 -5.99230 1.000 25.15183 154 PHE A CA 1
ATOM 1242 C C . PHE A 1 154 ? -7.05575 -35.44807 -4.95103 1.000 32.81540 154 PHE A C 1
ATOM 1243 O O . PHE A 1 154 ? -5.86798 -35.28906 -5.21672 1.000 34.80182 154 PHE A O 1
ATOM 1251 N N . ASN A 1 155 ? -7.48511 -35.89989 -3.77778 1.000 24.22242 155 ASN A N 1
ATOM 1252 C CA . ASN A 1 155 ? -6.58582 -36.25199 -2.66624 1.000 26.83404 155 ASN A CA 1
ATOM 1253 C C . ASN A 1 155 ? -5.60432 -35.13911 -2.32325 1.000 33.05127 155 ASN A C 1
ATOM 1254 O O . ASN A 1 155 ? -4.38929 -35.31162 -2.38739 1.000 34.34042 155 ASN A O 1
ATOM 1259 N N . LYS A 1 156 ? -6.15616 -33.98261 -1.97070 1.000 26.60774 156 LYS A N 1
ATOM 1260 C CA . LYS A 1 156 ? -5.37417 -32.82544 -1.58281 1.000 23.85088 156 LYS A CA 1
ATOM 1261 C C . LYS A 1 156 ? -5.98691 -32.25835 -0.31427 1.000 29.14082 156 LYS A C 1
ATOM 1262 O O . LYS A 1 156 ? -7.19139 -32.39206 -0.09492 1.000 26.58722 156 LYS A O 1
ATOM 1268 N N . VAL A 1 157 ? -5.16787 -31.62535 0.51660 1.000 23.41079 157 VAL A N 1
ATOM 1269 C CA . VAL A 1 157 ? -5.65824 -30.99861 1.73581 1.000 23.76246 157 VAL A CA 1
ATOM 1270 C C . VAL A 1 157 ? -5.37203 -29.49698 1.71792 1.000 24.61810 157 VAL A C 1
ATOM 1271 O O . VAL A 1 157 ? -4.26799 -29.07049 1.36565 1.000 30.39914 157 VAL A O 1
ATOM 1275 N N . TYR A 1 158 ? -6.36262 -28.70413 2.12388 1.000 23.39563 158 TYR A N 1
ATOM 1276 C CA . TYR A 1 158 ? -6.27094 -27.24516 2.13809 1.000 26.00058 158 TYR A CA 1
ATOM 1277 C C . TYR A 1 158 ? -6.53383 -26.69981 3.53437 1.000 27.11465 158 TYR A C 1
ATOM 1278 O O . TYR A 1 158 ? -7.34319 -27.24103 4.27531 1.000 28.41477 158 TYR A O 1
ATOM 1287 N N . ILE A 1 159 ? -5.85133 -25.62123 3.89505 1.000 26.39632 159 ILE A N 1
ATOM 1288 C CA . ILE A 1 159 ? -6.07018 -24.97281 5.18942 1.000 25.43188 159 ILE A CA 1
ATOM 1289 C C . ILE A 1 159 ? -6.49555 -23.53121 4.95545 1.000 2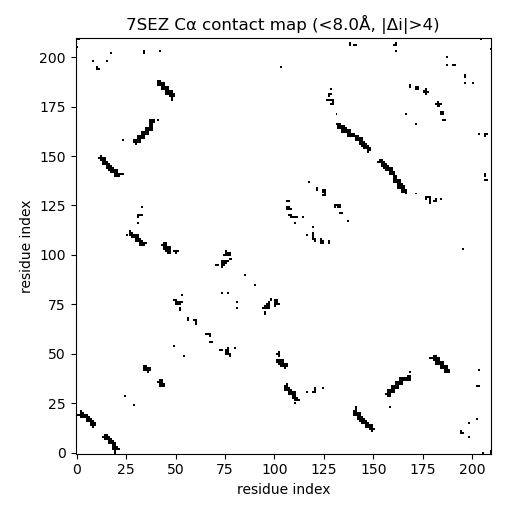5.36146 159 ILE A C 1
ATOM 1290 O O . ILE A 1 159 ? -5.91816 -22.85315 4.10657 1.000 29.08680 159 ILE A O 1
ATOM 1295 N N . GLY A 1 160 ? -7.49878 -23.06915 5.69334 1.000 28.36759 160 GLY A N 1
ATOM 1296 C CA . GLY A 1 160 ? -7.87144 -21.66329 5.68018 1.000 29.08638 160 GLY A CA 1
ATOM 1297 C C . GLY A 1 160 ? -8.43978 -21.24430 7.02064 1.000 26.67683 160 GLY A C 1
ATOM 1298 O O . GLY A 1 160 ? -8.68789 -22.07665 7.87321 1.000 27.24074 160 GLY A O 1
ATOM 1299 N N . TYR A 1 161 ? -8.67248 -19.95700 7.20582 1.000 24.16273 161 TYR A N 1
ATOM 1300 C CA . TYR A 1 161 ? -9.17051 -19.44377 8.47627 1.000 23.54013 161 TYR A CA 1
ATOM 1301 C C . TYR A 1 161 ? -10.31773 -18.51723 8.18635 1.000 30.96848 161 TYR A C 1
ATOM 1302 O O . TYR A 1 161 ? -10.27248 -17.79713 7.21706 1.000 33.96154 161 TYR A O 1
ATOM 1311 N N . CYS A 1 162 ?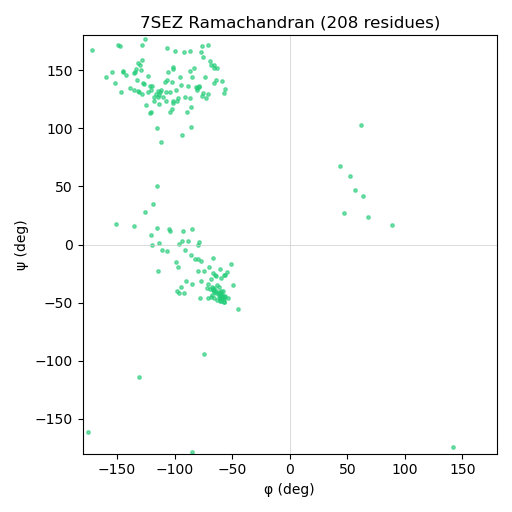 -11.35082 -18.54280 9.00799 1.000 25.81051 162 CYS A N 1
ATOM 1312 C CA . CYS A 1 162 ? -12.56489 -17.80733 8.70999 1.000 25.56664 162 CYS A CA 1
ATOM 1313 C C . CYS A 1 162 ? -12.96665 -16.90461 9.86516 1.000 28.64502 162 CYS A C 1
ATOM 1314 O O . CYS A 1 162 ? -12.87169 -17.31228 11.02621 1.000 28.08876 162 CYS A O 1
ATOM 1317 N N . MET A 1 163 ? -13.39449 -15.68216 9.53653 1.000 26.00629 163 MET A N 1
ATOM 1318 C CA . MET A 1 163 ? -14.01762 -14.77568 10.51103 1.000 28.65404 163 MET A CA 1
ATOM 1319 C C . MET A 1 163 ? -15.35260 -14.23312 10.01437 1.000 35.15900 163 MET A C 1
ATOM 1320 O O . MET A 1 163 ? -15.59179 -14.18657 8.80681 1.000 29.06018 163 MET A O 1
ATOM 1325 N N . ALA A 1 164 ? -16.20635 -13.77942 10.93157 1.000 30.31134 164 ALA A N 1
ATOM 1326 C CA . ALA A 1 164 ? -17.44412 -13.12565 10.52374 1.000 31.01319 164 ALA A CA 1
ATOM 1327 C C . ALA A 1 164 ? -17.23058 -11.64868 10.16370 1.000 35.36656 164 ALA A C 1
ATOM 1328 O O . ALA A 1 164 ? -16.52770 -10.90739 10.86176 1.000 32.49089 164 ALA A O 1
ATOM 1330 N N . CYS A 1 165 ? -17.84278 -11.23560 9.05832 1.000 26.66463 165 CYS A N 1
ATOM 1331 C CA . CYS A 1 165 ? -17.84486 -9.84978 8.60510 1.000 28.79370 165 CYS A CA 1
ATOM 1332 C C . CYS A 1 165 ? -19.28380 -9.36203 8.49683 1.000 31.67992 165 CYS A C 1
ATOM 1333 O O . CYS A 1 165 ? -20.05107 -9.84831 7.67123 1.000 27.64985 165 CYS A O 1
ATOM 1336 N N . PHE A 1 166 ? -19.67722 -8.41680 9.34061 1.000 25.91443 166 PHE A N 1
ATOM 1337 C CA . PHE A 1 166 ? -21.00703 -7.84710 9.20505 1.000 28.98808 166 PHE A CA 1
ATOM 1338 C C . PHE A 1 166 ? -20.88311 -6.67684 8.25676 1.000 33.35663 166 PHE A C 1
ATOM 1339 O O . PHE A 1 166 ? -20.18324 -5.72246 8.55021 1.000 32.21987 166 PHE A O 1
ATOM 1347 N N . ILE A 1 167 ? -21.50218 -6.77281 7.08408 1.000 25.38964 167 ILE A N 1
ATOM 1348 C CA . ILE A 1 167 ? -21.23072 -5.78647 6.06063 1.000 24.18918 167 ILE A CA 1
ATOM 1349 C C . ILE A 1 167 ? -22.30587 -4.70405 5.98345 1.000 27.93031 167 ILE A C 1
ATOM 1350 O O . ILE A 1 167 ? -23.39386 -4.84624 6.54520 1.000 32.25304 167 ILE A O 1
ATOM 1355 N N . ASN A 1 168 ? -21.97839 -3.63063 5.27404 1.000 30.36240 168 ASN A N 1
ATOM 1356 C CA . ASN A 1 168 ? -22.85390 -2.46709 5.19075 1.000 30.67987 168 ASN A CA 1
ATOM 1357 C C . ASN A 1 168 ? -23.99386 -2.65159 4.20075 1.000 44.52345 168 ASN A C 1
ATOM 1358 O O . ASN A 1 168 ? -25.03455 -2.00037 4.31287 1.000 40.76141 168 ASN A O 1
ATOM 1363 N N . GLN A 1 169 ? -23.79354 -3.56057 3.24917 1.000 31.76499 169 GLN A N 1
ATOM 1364 C CA . GLN A 1 169 ? -24.73302 -3.77422 2.15143 1.000 35.98729 169 GLN A CA 1
ATOM 1365 C C . GLN A 1 169 ? -25.89359 -4.68213 2.53129 1.000 40.51969 169 GLN A C 1
ATOM 1366 O O . GLN A 1 169 ? -25.77180 -5.54790 3.39962 1.000 37.50874 169 GLN A O 1
ATOM 1372 N N . SER A 1 170 ? -27.02222 -4.47910 1.86410 1.000 39.27659 170 SER A N 1
ATOM 1373 C CA . SER A 1 170 ? -28.15212 -5.38649 1.98418 1.000 38.98538 170 SER A CA 1
ATOM 1374 C C . SER A 1 170 ? -27.98309 -6.52505 0.98156 1.000 33.85112 170 SER A C 1
ATOM 1375 O O . SER A 1 170 ? -27.15458 -6.43565 0.07288 1.000 37.53271 170 SER A O 1
ATOM 1378 N N . LEU A 1 171 ? -28.77522 -7.58196 1.14159 1.000 38.58782 171 LEU A N 1
ATOM 1379 C CA . LEU A 1 171 ? -28.78344 -8.66116 0.16512 1.000 40.43639 171 LEU A CA 1
ATOM 1380 C C . LEU A 1 171 ? -29.12794 -8.11902 -1.22435 1.000 40.41560 171 LEU A C 1
ATOM 1381 O O . LEU A 1 171 ? -28.46434 -8.44451 -2.20358 1.000 42.55949 171 LEU A O 1
ATOM 1386 N N . GLU A 1 172 ? -30.14414 -7.26246 -1.29286 1.000 50.88948 172 GLU A N 1
ATOM 1387 C CA . GLU A 1 172 ? -30.57684 -6.68740 -2.56665 1.000 48.00670 172 GLU A CA 1
ATOM 1388 C C . GLU A 1 172 ? -29.47600 -5.85437 -3.22608 1.000 47.73666 172 GLU A C 1
ATOM 1389 O O . GLU A 1 172 ? -29.33662 -5.87173 -4.45163 1.000 49.10718 172 GLU A O 1
ATOM 1395 N N . ASP A 1 173 ? -28.68645 -5.14783 -2.41258 1.000 44.81515 173 ASP A N 1
ATOM 1396 C CA . ASP A 1 173 ? -27.53332 -4.38296 -2.90308 1.000 38.67394 173 ASP A CA 1
ATOM 1397 C C . ASP A 1 173 ? -26.54149 -5.20372 -3.71253 1.000 45.78824 173 ASP A C 1
ATOM 1398 O O . ASP A 1 173 ? -25.76392 -4.66065 -4.49354 1.000 42.02194 173 ASP A O 1
ATOM 1403 N N . LEU A 1 174 ? -26.53475 -6.51020 -3.49921 1.000 41.42339 174 LEU A N 1
ATOM 1404 C CA . LEU A 1 174 ? -25.53245 -7.34974 -4.12087 1.000 38.98675 174 LEU A CA 1
ATOM 1405 C C . LEU A 1 174 ? -26.23171 -8.26855 -5.10855 1.000 57.09016 174 LEU A C 1
ATOM 1406 O O .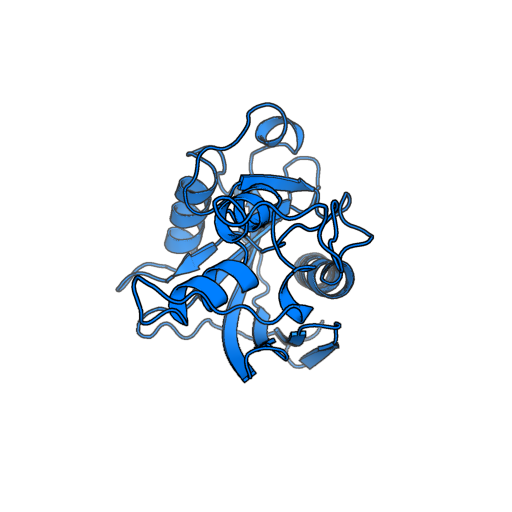 LEU A 1 174 ? -25.58717 -9.08019 -5.76607 1.000 49.69498 174 LEU A O 1
ATOM 1411 N N . SER A 1 175 ? -27.55357 -8.10783 -5.21559 1.000 56.28809 175 SER A N 1
ATOM 1412 C CA . SER A 1 175 ? -28.39702 -9.04015 -5.96559 1.000 68.00622 175 SER A CA 1
ATOM 1413 C C . SER A 1 175 ? -29.22457 -8.45832 -7.15295 1.000 70.65015 175 SER A C 1
ATOM 1414 O O . SER A 1 175 ? -30.06828 -9.15928 -7.71798 1.000 79.91314 175 SER A O 1
ATOM 1417 N N . HIS A 1 176 ? -28.99364 -7.19637 -7.53192 1.000 78.66847 176 HIS A N 1
ATOM 1418 C CA . HIS A 1 176 ? -29.41325 -6.67778 -8.86827 1.000 96.49922 176 HIS A CA 1
ATOM 1419 C C . HIS A 1 176 ? -28.38783 -6.77034 -10.00783 1.000 102.04404 176 HIS A C 1
ATOM 1420 O O . HIS A 1 176 ? -28.75213 -7.04209 -11.15213 1.000 107.84948 176 HIS A O 1
ATOM 1427 N N . THR A 1 177 ? -27.12838 -6.46101 -9.71880 1.000 97.63614 177 THR A N 1
ATOM 1428 C CA . THR A 1 177 ? -26.16038 -6.32789 -10.80436 1.000 96.67549 177 THR A CA 1
ATOM 1429 C C . THR A 1 177 ? -25.25553 -7.55042 -10.86486 1.000 83.77899 177 THR A C 1
ATOM 1430 O O . THR A 1 177 ? -24.72210 -8.00287 -9.84662 1.000 71.95101 177 THR A O 1
ATOM 1434 N N . SER A 1 178 ? -25.10991 -8.10159 -12.06609 1.000 80.47761 178 SER A N 1
ATOM 1435 C CA . SER A 1 178 ? -24.25678 -9.26156 -12.24930 1.000 81.44427 178 SER A CA 1
ATOM 1436 C C . SER A 1 178 ? -22.80087 -8.86464 -12.04218 1.000 82.22587 178 SER A C 1
ATOM 1437 O O . SER A 1 178 ? -22.41944 -7.71073 -12.23353 1.000 83.15630 178 SER A O 1
ATOM 1440 N N . ILE A 1 179 ? -21.99198 -9.83931 -11.65346 1.000 75.60595 179 ILE A N 1
ATOM 1441 C CA . ILE A 1 179 ? -20.64996 -9.58098 -11.15209 1.000 71.76373 179 ILE A CA 1
ATOM 1442 C C . ILE A 1 179 ? -19.57893 -10.10323 -12.12117 1.000 73.08148 179 ILE A C 1
ATOM 1443 O O . ILE A 1 179 ? -19.66502 -11.23390 -12.60175 1.000 56.86163 179 ILE A O 1
ATOM 1448 N N . TYR A 1 180 ? -18.57356 -9.27575 -12.40461 1.000 65.50418 180 TYR A N 1
ATOM 1449 C CA . TYR A 1 180 ? -17.68381 -9.50434 -13.54827 1.000 64.00328 180 TYR A CA 1
ATOM 1450 C C . TYR A 1 180 ? -16.28631 -10.02981 -13.20169 1.000 60.12124 180 TYR A C 1
ATOM 1451 O O . TYR A 1 180 ? -15.38489 -10.03448 -14.04731 1.000 49.44384 180 TYR A O 1
ATOM 1460 N N . ASN A 1 181 ? -16.11512 -10.48374 -11.96584 1.000 50.97733 181 ASN A N 1
ATOM 1461 C CA . ASN A 1 181 ? -14.82311 -10.96024 -11.49431 1.000 50.36898 181 ASN A CA 1
ATOM 1462 C C . ASN A 1 181 ? -14.28843 -12.17445 -12.21806 1.000 35.79218 181 ASN A C 1
ATOM 1463 O O . ASN A 1 181 ? -15.04131 -12.99651 -12.75170 1.000 44.28259 181 ASN A O 1
ATOM 1468 N N . VAL A 1 182 ? -12.96633 -12.26603 -12.24488 1.000 34.45693 182 VAL A N 1
ATOM 1469 C CA . VAL A 1 182 ? -12.31785 -13.48928 -12.66011 1.000 36.13437 182 VAL A CA 1
ATOM 1470 C C . VAL A 1 182 ? -12.37669 -14.51891 -11.52657 1.000 32.68093 182 VAL A C 1
ATOM 1471 O O . VAL A 1 182 ? -12.13438 -15.69816 -11.74776 1.000 31.35334 182 VAL A O 1
ATOM 1475 N N . GLU A 1 183 ? -12.70347 -14.07419 -10.31121 1.000 25.77608 183 GLU A N 1
ATOM 1476 C CA . GLU A 1 183 ? -12.73410 -14.98537 -9.16360 1.000 26.92470 183 GLU A CA 1
ATOM 1477 C C . GLU A 1 183 ? -14.12710 -15.56269 -8.87759 1.000 25.64802 183 GLU A C 1
ATOM 1478 O O . GLU A 1 183 ? -14.25496 -16.71982 -8.45368 1.000 24.25462 183 GLU A O 1
ATOM 1484 N N . ILE A 1 184 ? -15.14642 -14.73243 -9.07969 1.000 23.73524 184 ILE A N 1
ATOM 1485 C CA . ILE A 1 184 ? -16.52006 -14.99117 -8.64138 1.000 22.29065 184 ILE A CA 1
ATOM 1486 C C . ILE A 1 184 ? -17.53003 -14.74931 -9.76541 1.000 26.42137 184 ILE A C 1
ATOM 1487 O O . ILE A 1 184 ? -17.47665 -13.70245 -10.42045 1.000 32.53124 184 ILE A O 1
ATOM 1492 N N . ARG A 1 185 ? -18.45408 -15.68237 -10.00817 1.000 22.42642 185 ARG A N 1
ATOM 1493 C CA . ARG A 1 185 ? -19.49093 -15.40593 -11.00708 1.000 21.78347 185 ARG A CA 1
ATOM 1494 C C . ARG A 1 185 ? -20.81463 -14.93901 -10.41024 1.000 24.45527 185 ARG A C 1
ATOM 1495 O O . ARG A 1 185 ? -21.64975 -14.37772 -11.12447 1.000 24.63049 185 ARG A O 1
ATOM 1503 N N . LYS A 1 186 ? -21.00642 -15.12543 -9.10171 1.000 21.76535 186 LYS A N 1
ATOM 1504 C CA . LYS A 1 186 ? -22.23786 -14.70227 -8.45637 1.000 23.70682 186 LYS A CA 1
ATOM 1505 C C . LYS A 1 186 ? -22.01084 -14.55892 -6.94778 1.000 24.12491 186 LYS A C 1
ATOM 1506 O O . LYS A 1 186 ? -21.23393 -15.31304 -6.37420 1.000 21.47291 186 LYS A O 1
ATOM 1512 N N . ILE A 1 187 ? -22.66139 -13.57870 -6.31992 1.000 23.83272 187 ILE A N 1
ATOM 1513 C CA . ILE A 1 187 ? -22.74577 -13.51915 -4.85962 1.000 23.37480 187 ILE A CA 1
ATOM 1514 C C . ILE A 1 187 ? -24.21818 -13.66322 -4.50911 1.000 23.03006 187 ILE A C 1
ATOM 1515 O O . ILE A 1 187 ? -25.07027 -12.99762 -5.10867 1.000 28.81821 187 ILE A O 1
ATOM 1520 N N . LYS A 1 188 ? -24.53737 -14.57188 -3.59063 1.000 22.69951 188 LYS A N 1
ATOM 1521 C CA . LYS A 1 188 ? -25.94844 -14.86133 -3.30489 1.000 23.00606 188 LYS A CA 1
ATOM 1522 C C . LYS A 1 188 ? -26.17626 -15.23568 -1.83719 1.000 23.02044 188 LYS A C 1
ATOM 1523 O O . LYS A 1 188 ? -25.22634 -15.40950 -1.08128 1.000 23.14626 188 LYS A O 1
ATOM 1529 N N . SER A 1 189 ? -27.44170 -15.33250 -1.43351 1.000 23.63942 189 SER A N 1
ATOM 1530 C CA . SER A 1 189 ? -27.76155 -15.81733 -0.08909 1.000 21.84758 189 SER A CA 1
ATOM 1531 C C . SER A 1 189 ? -27.49100 -17.30980 0.03869 1.000 20.80099 189 SER A C 1
ATOM 1532 O O . SER A 1 189 ? -27.95014 -18.08895 -0.78607 1.000 25.58410 189 SER A O 1
ATOM 1535 N N . LEU A 1 190 ? -26.74996 -17.69782 1.07750 1.000 23.77115 190 LEU A N 1
ATOM 1536 C CA . LEU A 1 190 ? -26.48559 -19.10601 1.33738 1.000 24.51761 190 LEU A CA 1
ATOM 1537 C C . LEU A 1 190 ? -27.78436 -19.86758 1.55482 1.000 25.16332 190 LEU A C 1
ATOM 1538 O O . LEU A 1 190 ? -27.89616 -21.05092 1.22880 1.000 25.79782 190 LEU A O 1
ATOM 1543 N N . ASN A 1 191 ? -28.80089 -19.17974 2.05709 1.000 27.36561 191 ASN A N 1
ATOM 1544 C CA . ASN A 1 191 ? -30.05638 -19.86676 2.28569 1.000 31.18125 191 ASN A CA 1
ATOM 1545 C C . ASN A 1 191 ? -30.88931 -20.05692 1.01172 1.000 29.61755 191 ASN A C 1
ATOM 1546 O O . ASN A 1 191 ? -31.96793 -20.62751 1.05409 1.000 34.36699 191 ASN A O 1
ATOM 1551 N N . ASP A 1 192 ? -30.36005 -19.62674 -0.12968 1.000 25.97799 192 ASP A N 1
ATOM 1552 C CA . ASP A 1 192 ? -30.92758 -20.01731 -1.41459 1.000 27.09625 192 ASP A CA 1
ATOM 1553 C C . ASP A 1 192 ? -30.23479 -21.27760 -1.97013 1.000 30.55714 192 ASP A C 1
ATOM 1554 O O . ASP A 1 192 ? -30.43925 -21.63867 -3.13107 1.000 38.21079 192 ASP A O 1
ATOM 1559 N N . CYS A 1 193 ? -29.43928 -21.95303 -1.13585 1.000 25.86801 193 CYS A N 1
ATOM 1560 C CA . CYS A 1 193 ? -28.58324 -23.05499 -1.60308 1.000 24.95157 193 CYS A CA 1
ATOM 1561 C C . CYS A 1 193 ? -28.79392 -24.34364 -0.81746 1.000 29.53112 193 CYS A C 1
ATOM 1562 O O . CYS A 1 193 ? -27.88192 -25.16384 -0.70799 1.000 24.85046 193 CYS A O 1
ATOM 1565 N N . ILE A 1 194 ? -29.99790 -24.53096 -0.28235 1.000 27.56176 194 ILE A N 1
ATOM 1566 C CA . ILE A 1 194 ? -30.27211 -25.63010 0.64543 1.000 27.67657 194 ILE A CA 1
ATOM 1567 C C . ILE A 1 194 ? -29.94084 -27.02819 0.09645 1.000 25.92566 194 ILE A C 1
ATOM 1568 O O . ILE A 1 194 ? -29.63889 -27.95191 0.86293 1.000 28.87771 194 ILE A O 1
ATOM 1573 N N . ASN A 1 195 ? -29.96943 -27.18127 -1.22186 1.000 24.42703 195 ASN A N 1
ATOM 1574 C CA . ASN A 1 195 ? -29.72798 -28.50039 -1.80972 1.000 25.14711 195 ASN A CA 1
ATOM 1575 C C . ASN A 1 195 ? -28.27923 -28.75712 -2.21390 1.000 26.06724 195 ASN A C 1
ATOM 1576 O O . ASN A 1 195 ? -27.96320 -29.81893 -2.76370 1.000 26.70010 195 ASN A O 1
ATOM 1581 N N . ASP A 1 196 ? -27.40277 -27.79657 -1.94388 1.000 21.60307 196 ASP A N 1
ATOM 1582 C CA . ASP A 1 196 ? -25.99472 -27.93314 -2.31849 1.000 23.31448 196 ASP A CA 1
ATOM 1583 C C . ASP A 1 196 ? -25.28119 -28.92755 -1.40605 1.000 20.89510 196 ASP A C 1
ATOM 1584 O O . ASP A 1 196 ? -25.58732 -28.99826 -0.21356 1.000 22.52351 196 ASP A O 1
ATOM 1589 N N . ASP A 1 197 ? -24.34668 -29.70111 -1.96996 1.000 21.60949 197 ASP A N 1
ATOM 1590 C CA . ASP A 1 197 ? -23.49575 -30.59257 -1.17131 1.000 21.56369 197 ASP A CA 1
ATOM 1591 C C . ASP A 1 197 ? -22.85027 -29.88691 0.03453 1.000 23.26106 197 ASP A C 1
ATOM 1592 O O . ASP A 1 197 ? -22.66363 -30.50113 1.09034 1.000 23.37682 197 ASP A O 1
ATOM 1597 N N . LYS A 1 198 ? -22.50132 -28.60962 -0.12686 1.000 20.90446 198 LYS A N 1
ATOM 1598 C CA . LYS A 1 198 ? -21.75940 -27.87566 0.89085 1.000 18.87968 198 LYS A CA 1
ATOM 1599 C C . LYS A 1 198 ? -22.64394 -27.12950 1.90301 1.000 18.68371 198 LYS A C 1
ATOM 1600 O O . LYS A 1 198 ? -22.13245 -26.50670 2.83631 1.000 20.78777 198 LYS A O 1
ATOM 1606 N N . TYR A 1 199 ? -23.95614 -27.14674 1.68269 1.000 21.34847 199 TYR A N 1
ATOM 1607 C CA . TYR A 1 199 ? -24.85344 -26.31484 2.48690 1.000 22.34892 199 TYR A CA 1
ATOM 1608 C C . TYR A 1 199 ? -24.73684 -26.60126 3.98721 1.000 20.87473 199 TYR A C 1
ATOM 1609 O O . TYR A 1 199 ? -24.69760 -25.67776 4.79178 1.000 23.56182 199 TYR A O 1
ATOM 1618 N N . GLU A 1 200 ? -24.70486 -27.87188 4.35927 1.000 21.95097 200 GLU A N 1
ATOM 1619 C CA . GLU A 1 200 ? -24.64928 -28.20838 5.78463 1.000 25.81413 200 GLU A CA 1
ATOM 1620 C C . GLU A 1 200 ? -23.41627 -27.63123 6.48443 1.000 26.46860 200 GLU A C 1
ATOM 1621 O O . GLU A 1 200 ? -23.53664 -26.99187 7.54396 1.000 25.83419 200 GLU A O 1
ATOM 1627 N N . TYR A 1 201 ? -22.23060 -27.80597 5.90964 1.000 20.36890 201 TYR A N 1
ATOM 1628 C CA . TYR A 1 201 ? -21.07256 -27.31510 6.63329 1.000 18.73295 201 TYR A CA 1
ATOM 1629 C C . TYR A 1 201 ? -20.92657 -25.79524 6.52262 1.000 20.80556 201 TYR A C 1
ATOM 1630 O O . TYR A 1 201 ? -20.45314 -25.14826 7.45191 1.000 22.44165 201 TYR A O 1
ATOM 1639 N N . LEU A 1 202 ? -21.35515 -25.20750 5.40409 1.000 18.83673 202 LEU A N 1
ATOM 1640 C CA . LEU A 1 202 ? -21.27853 -23.75262 5.31703 1.000 19.78588 202 LEU A CA 1
ATOM 1641 C C . LEU A 1 202 ? -22.24758 -23.11208 6.33243 1.000 24.22388 202 LEU A C 1
ATOM 1642 O O . LEU A 1 202 ? -21.92381 -22.11808 7.00643 1.000 23.74598 202 LEU A O 1
ATOM 1647 N N . SER A 1 203 ? -23.42163 -23.72182 6.45899 1.000 24.54179 203 SER A N 1
ATOM 1648 C CA . SER A 1 203 ? -24.42821 -23.22380 7.38824 1.000 26.41539 203 SER A CA 1
ATOM 1649 C C . SER A 1 203 ? -23.89241 -23.33483 8.79749 1.000 28.82900 203 SER A C 1
ATOM 1650 O O . SER A 1 203 ? -24.07324 -22.41364 9.60765 1.000 26.93685 203 SER A O 1
ATOM 1653 N N . TYR A 1 204 ? -23.20240 -24.44287 9.07739 1.000 26.09260 204 TYR A N 1
ATOM 1654 C CA . TYR A 1 204 ? -22.59422 -24.62648 10.39809 1.000 29.24239 204 TYR A CA 1
ATOM 1655 C C . TYR A 1 204 ? -21.57245 -23.54353 10.70075 1.000 25.89950 204 TYR A C 1
ATOM 1656 O O . TYR A 1 204 ? -21.54879 -23.00115 11.80785 1.000 27.64595 204 TYR A O 1
ATOM 1665 N N . ILE A 1 205 ? -20.73605 -23.21006 9.72044 1.000 22.75163 205 ILE A N 1
ATOM 1666 C CA . ILE A 1 205 ? -19.75749 -22.14905 9.90132 1.000 25.08728 205 ILE A CA 1
ATOM 1667 C C . ILE A 1 205 ? -20.43539 -20.83352 10.28883 1.000 25.90576 205 ILE A C 1
ATOM 1668 O O . ILE A 1 205 ? -20.03416 -20.17742 11.26973 1.000 25.93048 205 ILE A O 1
ATOM 1673 N N . TYR A 1 206 ? -21.46979 -20.45513 9.53281 1.000 23.78437 206 TYR A N 1
ATOM 1674 C CA . TYR A 1 206 ? -22.18930 -19.22109 9.85069 1.000 23.45443 206 TYR A CA 1
ATOM 1675 C C . TYR A 1 206 ? -22.78790 -19.27070 11.26099 1.000 29.17593 206 TYR A C 1
ATOM 1676 O O . TYR A 1 206 ? -22.67190 -18.30947 12.02249 1.000 29.57525 206 TYR A O 1
ATOM 1685 N N . ASN A 1 207 ? -23.40556 -20.39514 11.60523 1.000 25.69843 207 ASN A N 1
ATOM 1686 C CA . ASN A 1 207 ? -24.06634 -20.49987 12.90811 1.000 32.42116 207 ASN A CA 1
ATOM 1687 C C . ASN A 1 207 ? -23.07018 -20.43060 14.05982 1.000 35.83948 207 ASN A C 1
ATOM 1688 O O . ASN A 1 207 ? -23.32537 -19.78810 15.08111 1.000 36.38569 207 ASN A O 1
ATOM 1693 N N . MET A 1 208 ? -21.91704 -21.06170 13.88874 1.000 31.67972 208 MET A N 1
ATOM 1694 C CA . MET A 1 208 ? -20.88510 -21.03631 14.91110 1.000 32.90603 208 MET A CA 1
ATOM 1695 C C . MET A 1 208 ? -20.29927 -19.66106 15.07802 1.000 36.12766 208 MET A C 1
ATOM 1696 O O . MET A 1 208 ? -19.96639 -19.24679 16.18880 1.000 39.47781 208 MET A O 1
ATOM 1701 N N . LEU A 1 209 ? -20.17248 -18.94469 13.97215 1.000 26.99559 209 LEU A N 1
ATOM 1702 C CA . LEU A 1 209 ? -19.60769 -17.61615 14.04794 1.000 27.16597 209 LEU A CA 1
ATOM 1703 C C . LEU A 1 209 ? -20.55992 -16.61832 14.69343 1.000 36.67313 209 LEU A C 1
ATOM 1704 O O . LEU A 1 209 ? -20.11278 -15.75117 15.43975 1.000 43.75788 209 LEU A O 1
ATOM 1709 N N . VAL A 1 210 ? -21.86174 -16.72590 14.42958 1.000 36.90951 210 VAL A N 1
ATOM 1710 C CA . VAL A 1 210 ? -22.77997 -15.74728 15.03684 1.000 45.65925 210 VAL A CA 1
ATOM 1711 C C . VAL A 1 210 ? -23.48860 -16.20619 16.32242 1.000 48.15036 210 VAL A C 1
ATOM 1712 O O . VAL A 1 210 ? -23.96571 -15.37149 17.09255 1.000 54.88591 210 VAL A O 1
ATOM 1716 N N . ASN A 1 211 ? -23.55541 -17.51082 16.57190 1.000 50.64468 211 ASN A N 1
ATOM 1717 C CA . ASN A 1 211 ? -24.32328 -18.00752 17.71607 1.000 45.03185 211 ASN A CA 1
ATOM 1718 C C . ASN A 1 211 ? -23.46436 -18.68758 18.77826 1.000 50.40600 211 ASN A C 1
ATOM 1719 O O . ASN A 1 211 ? -23.77138 -19.79705 19.21163 1.000 55.56784 211 ASN A O 1
ATOM 1724 N N . SER A 1 212 ? -22.39856 -18.01925 19.20520 1.000 51.44846 212 SER A N 1
ATOM 1725 C CA . SER A 1 212 ? -21.50338 -18.58873 20.20367 1.000 61.61635 212 SER A CA 1
ATOM 1726 C C . SER A 1 212 ? -21.19417 -17.58367 21.31560 1.000 65.33536 212 SER A C 1
ATOM 1727 O O . SER A 1 212 ? -22.09789 -16.93385 21.85366 1.000 64.23703 212 SER A O 1
#

Radius of gyration: 17.96 Å; Cα contacts (8 Å, |Δi|>4): 394; chains: 1; bounding box: 35×36×54 Å

Foldseek 3Di:
DDQADWDWDDFPWKIKIKHWHQDDDDDAWAWEFEQEAEPVGFTKKFFWLFFPQLVVQVVPDDDPVDGDHDLCCQQQGAPVSVCVVCVPVDDPDHDNHNNPHTRIHGFTTIDDVVQDSVNRRQVSVCQQQVNQKGFPDKFNIKMWMWMAGPVPGDIDIHMYTYGYTHHHQVSSVPDFGDHNTGGGMHGLVVVVPDSCSVVSVVVVCVRPPD

Secondary structure (DSSP, 8-state):
--TT-EEEEE-SSEEEEEEEES----SSS-EEEEEEE-TTSPBEEEEESS-HHHHHHHHT---SS-----GGGGGGS-HHHHHHHHTTT--S--SS--TT---EE-EEEEPPTT--HHHHHHHHHHHHTTT---EEEEEEEEEEEEEEETTTTEEEEEEEEEEEESS-TGGGTSS----SSEEEEEEGGG-TTSTTHHHHHHHHHHHH--

Nearest PDB structures (foldseek):
  7sf0-assembly1_A  TM=1.003E+00  e=8.666E-46  Vaccinia virus Western Reserve
  7t7h-assembly2_B  TM=9.809E-01  e=9.647E-39  Vaccinia virus Western Reserve
  7t7h-assembly1_A  TM=9.492E-01  e=7.052E-38  Vaccinia virus Western Reserve
  6ucv-assembly1_I  TM=4.467E-01  e=3.047E+00  Saccharomyces cerevisiae S288C
  3rfz-assembly1_A  TM=1.966E-01  e=6.052E-01  Escherichia coli

B-factor: mean 37.5, std 17.7, range [15.68, 114.85]